Protein AF-A0A7J7JPU3-F1 (afdb_monomer)

Organism: Bugula neritina (NCBI:txid10212)

pLDDT: mean 90.86, std 11.75, range [41.78, 98.75]

Secondary structure (DSSP, 8-state):
--HHHHHHHHHHHHHHHHHHHHHHTT-BTTTBT--BSPPPPPGGGHHHHHHHHTHHHHHHTT-HHHHHHHSPPPP-TT---HHHHHHHHHHHHHHHHHHHHTT-GGG--SEE-HHHHHHHHHHHHHHT--SS--HIIIIIT-EEES-TTS---GGGEEESSPPSS-HHHHHHHHHHHHHHHHHHHHHHHHHHHHHHHHTT-HHHHHHHHHHHHHHHHHHHHHHHTHHHH--HHHIIIIIHHHH---TTT-EEETTTEEEEEP-----GGG-HHHHHHHHHH------S--GGGG-HHHHHHHHHHHHHHHHHHHHHHHHHIIIIIHHHHT----S--TTSSS-TTSS-HHHHHHHHHHHHHTT--

Nearest PDB structures (foldseek):
  5wmx-assembly2_B  TM=9.142E-01  e=4.986E-21  Homo sapiens
  6ubp-assembly2_B  TM=8.896E-01  e=5.713E-20  Homo sapiens
  7a62-assembly1_A  TM=8.895E-01  e=7.191E-20  Homo sapiens
  8abx-assembly1_A  TM=8.915E-01  e=1.724E-19  Homo sapiens
  6mq6-assembly2_B  TM=8.719E-01  e=1.039E-19  Homo sapiens

Structure (mmCIF, N/CA/C/O backbone):
data_AF-A0A7J7JPU3-F1
#
_entry.id   AF-A0A7J7JPU3-F1
#
loop_
_atom_site.group_PDB
_atom_site.id
_atom_site.type_symbol
_atom_site.label_atom_id
_atom_site.label_alt_id
_atom_site.label_comp_id
_atom_site.label_asym_id
_atom_site.label_entity_id
_atom_site.label_seq_id
_atom_site.pdbx_PDB_ins_code
_atom_site.Cartn_x
_atom_site.Cartn_y
_atom_site.Cartn_z
_atom_site.occupancy
_atom_site.B_iso_or_equiv
_atom_site.auth_seq_id
_atom_site.auth_comp_id
_atom_site.auth_asym_id
_atom_site.auth_atom_id
_atom_site.pdbx_PDB_model_num
ATOM 1 N N . MET A 1 1 ? 3.608 6.142 -47.528 1.00 56.88 1 MET A N 1
ATOM 2 C CA . MET A 1 1 ? 2.143 6.204 -47.326 1.00 56.88 1 MET A CA 1
ATOM 3 C C . MET A 1 1 ? 1.570 4.848 -46.919 1.00 56.88 1 MET A C 1
ATOM 5 O O . MET A 1 1 ? 0.691 4.821 -46.076 1.00 56.88 1 MET A O 1
ATOM 9 N N . GLU A 1 2 ? 2.067 3.732 -47.467 1.00 51.47 2 GLU A N 1
ATOM 10 C CA . GLU A 1 2 ? 1.688 2.373 -47.029 1.00 51.47 2 GLU A CA 1
ATOM 11 C C . GLU A 1 2 ? 2.399 1.949 -45.729 1.00 51.47 2 GLU A C 1
ATOM 13 O O . GLU A 1 2 ? 1.739 1.505 -44.799 1.00 51.47 2 GLU A O 1
ATOM 18 N N . VAL A 1 3 ? 3.707 2.222 -45.604 1.00 56.53 3 VAL A N 1
ATOM 19 C CA . VAL A 1 3 ? 4.494 1.987 -44.370 1.00 56.53 3 VAL A CA 1
ATOM 20 C C . VAL A 1 3 ? 3.895 2.721 -43.163 1.00 56.53 3 VAL A C 1
ATOM 22 O O . VAL A 1 3 ? 3.630 2.105 -42.140 1.00 56.53 3 VAL A O 1
ATOM 25 N N . SER A 1 4 ? 3.527 3.997 -43.327 1.00 64.38 4 SER A N 1
ATOM 26 C CA . SER A 1 4 ? 2.908 4.786 -42.250 1.00 64.38 4 SER A CA 1
ATOM 27 C C . SER A 1 4 ? 1.504 4.310 -41.855 1.00 64.38 4 SER A C 1
ATOM 29 O O . SER A 1 4 ? 1.015 4.676 -40.795 1.00 64.38 4 SER A O 1
ATOM 31 N N . ARG A 1 5 ? 0.815 3.537 -42.709 1.00 61.28 5 ARG A N 1
ATOM 32 C CA . ARG A 1 5 ? -0.486 2.930 -42.374 1.00 61.28 5 ARG A CA 1
ATOM 33 C C . ARG A 1 5 ? -0.316 1.631 -41.591 1.00 61.28 5 ARG A C 1
ATOM 35 O O . ARG A 1 5 ? -1.118 1.367 -40.704 1.00 61.28 5 ARG A O 1
ATOM 42 N N . VAL A 1 6 ? 0.716 0.846 -41.901 1.00 64.50 6 VAL A N 1
ATOM 43 C CA . VAL A 1 6 ? 1.056 -0.375 -41.154 1.00 64.50 6 VAL A CA 1
ATOM 44 C C . VAL A 1 6 ? 1.571 -0.022 -39.758 1.00 64.50 6 VAL A C 1
ATOM 46 O O . VAL A 1 6 ? 1.106 -0.603 -38.784 1.00 64.50 6 VAL A O 1
ATOM 49 N N . GLU A 1 7 ? 2.443 0.983 -39.644 1.00 64.75 7 GLU A N 1
ATOM 50 C CA . GLU A 1 7 ? 2.925 1.497 -38.352 1.00 64.75 7 GLU A CA 1
ATOM 51 C C . GLU A 1 7 ? 1.779 2.025 -37.478 1.00 64.75 7 GLU A C 1
ATOM 53 O O . GLU A 1 7 ? 1.715 1.706 -36.294 1.00 64.75 7 GLU A O 1
ATOM 58 N N . ALA A 1 8 ? 0.827 2.761 -38.065 1.00 61.88 8 ALA A N 1
ATOM 59 C CA . ALA A 1 8 ? -0.364 3.221 -37.350 1.00 61.88 8 ALA A CA 1
ATOM 60 C C . ALA A 1 8 ? -1.238 2.048 -36.866 1.00 61.88 8 ALA A C 1
ATOM 62 O O . ALA A 1 8 ? -1.628 2.012 -35.706 1.00 61.88 8 ALA A O 1
ATOM 63 N N . CYS A 1 9 ? -1.477 1.044 -37.715 1.00 66.19 9 CYS A N 1
ATOM 64 C CA . CYS A 1 9 ? -2.268 -0.134 -37.350 1.00 66.19 9 CYS A CA 1
ATOM 65 C C . CYS A 1 9 ? -1.616 -0.969 -36.229 1.00 66.19 9 CYS A C 1
ATOM 67 O O . CYS A 1 9 ? -2.315 -1.531 -35.383 1.00 66.19 9 CYS A O 1
ATOM 69 N N . LEU A 1 10 ? -0.282 -1.064 -36.214 1.00 70.69 10 LEU A N 1
ATOM 70 C CA . LEU A 1 10 ? 0.472 -1.748 -35.158 1.00 70.69 10 LEU A CA 1
ATOM 71 C C . LEU A 1 10 ? 0.448 -0.960 -33.844 1.00 70.69 10 LEU A C 1
ATOM 73 O O . LEU A 1 10 ? 0.293 -1.563 -32.783 1.00 70.69 10 LEU A O 1
ATOM 77 N N . ALA A 1 11 ? 0.549 0.370 -33.909 1.00 72.50 11 ALA A N 1
ATOM 78 C CA . ALA A 1 11 ? 0.413 1.238 -32.742 1.00 72.50 11 ALA A CA 1
ATOM 79 C C . ALA A 1 11 ? -0.988 1.130 -32.116 1.00 72.50 11 ALA A C 1
ATOM 81 O O . ALA A 1 11 ? -1.095 0.956 -30.902 1.00 72.50 11 ALA A O 1
ATOM 82 N N . ASP A 1 12 ? -2.037 1.131 -32.945 1.00 78.69 12 ASP A N 1
ATOM 83 C CA . ASP A 1 12 ? -3.421 0.932 -32.502 1.00 78.69 12 ASP A CA 1
ATOM 84 C C . ASP A 1 12 ? -3.603 -0.450 -31.847 1.00 78.69 12 ASP A C 1
ATOM 86 O O . ASP A 1 12 ? -4.221 -0.566 -30.790 1.00 78.69 12 ASP A O 1
ATOM 90 N N . SER A 1 13 ? -2.994 -1.497 -32.418 1.00 87.06 13 SER A N 1
ATOM 91 C CA . SER A 1 13 ? -3.049 -2.861 -31.865 1.00 87.06 13 SER A CA 1
ATOM 92 C C . SER A 1 13 ? -2.339 -2.972 -30.512 1.00 87.06 13 SER A C 1
ATOM 94 O O . SER A 1 13 ? -2.862 -3.595 -29.590 1.00 87.06 13 SER A O 1
ATOM 96 N N . ARG A 1 14 ? -1.172 -2.330 -30.363 1.00 90.06 14 ARG A N 1
ATOM 97 C CA . ARG A 1 14 ? -0.425 -2.294 -29.097 1.00 90.06 14 ARG A CA 1
ATOM 98 C C . ARG A 1 14 ? -1.197 -1.547 -28.014 1.00 90.06 14 ARG A C 1
ATOM 100 O O . ARG A 1 14 ? -1.241 -1.991 -26.870 1.00 90.06 14 ARG A O 1
ATOM 107 N N . GLN A 1 15 ? -1.808 -0.415 -28.360 1.00 90.50 15 GLN A N 1
ATOM 108 C CA . GLN A 1 15 ? -2.585 0.360 -27.399 1.00 90.50 15 GLN A CA 1
ATOM 109 C C . GLN A 1 15 ? -3.852 -0.381 -26.961 1.00 90.50 15 GLN A C 1
ATOM 111 O O . GLN A 1 15 ? -4.178 -0.354 -25.774 1.00 90.50 15 GLN A O 1
ATOM 116 N N . GLN A 1 16 ? -4.510 -1.092 -27.880 1.00 91.94 16 GLN A N 1
ATOM 117 C CA . GLN A 1 16 ? -5.632 -1.963 -27.539 1.00 91.94 16 GLN A CA 1
ATOM 118 C C . GLN A 1 16 ? -5.200 -3.091 -26.593 1.00 91.94 16 GLN A C 1
ATOM 120 O O . GLN A 1 16 ? -5.833 -3.273 -25.563 1.00 91.94 16 GLN A O 1
ATOM 125 N N . TYR A 1 17 ? -4.081 -3.769 -26.870 1.00 91.44 17 TYR A N 1
ATOM 126 C CA . TYR A 1 17 ? -3.537 -4.816 -25.994 1.00 91.44 17 TYR A CA 1
ATOM 127 C C . TYR A 1 17 ? -3.293 -4.335 -24.557 1.00 91.44 17 TYR A C 1
ATOM 129 O O . TYR A 1 17 ? -3.666 -5.006 -23.595 1.00 91.44 17 TYR A O 1
ATOM 137 N N . ILE A 1 18 ? -2.696 -3.151 -24.399 1.00 94.12 18 ILE A N 1
ATOM 138 C CA . ILE A 1 18 ? -2.466 -2.555 -23.076 1.00 94.12 18 ILE A CA 1
ATOM 139 C C . ILE A 1 18 ? -3.796 -2.250 -22.383 1.00 94.12 18 ILE A C 1
ATOM 141 O O . ILE A 1 18 ? -3.932 -2.509 -21.188 1.00 94.12 18 ILE A O 1
ATOM 145 N N . GLN A 1 19 ? -4.764 -1.700 -23.120 1.00 94.44 19 GLN A N 1
ATOM 146 C CA . GLN A 1 19 ? -6.070 -1.357 -22.568 1.00 94.44 19 GLN A CA 1
ATOM 147 C C . GLN A 1 19 ? -6.855 -2.604 -22.141 1.00 94.44 19 GLN A C 1
ATOM 149 O O . GLN A 1 19 ? -7.413 -2.597 -21.049 1.00 94.44 19 GLN A O 1
ATOM 154 N N . ASP A 1 20 ? -6.822 -3.680 -22.930 1.00 94.56 20 ASP A N 1
ATOM 155 C CA . ASP A 1 20 ? -7.478 -4.951 -22.605 1.00 94.56 20 ASP A CA 1
ATOM 156 C C . ASP A 1 20 ? -6.939 -5.525 -21.283 1.00 94.56 20 ASP A C 1
ATOM 158 O O . ASP A 1 20 ? -7.706 -5.875 -20.389 1.00 94.56 20 ASP A O 1
ATOM 162 N N . ILE A 1 21 ? -5.611 -5.532 -21.100 1.00 95.19 21 ILE A N 1
ATOM 163 C CA . ILE A 1 21 ? -4.985 -5.953 -19.836 1.00 95.19 21 ILE A CA 1
ATOM 164 C C . ILE A 1 21 ? -5.401 -5.032 -18.688 1.00 95.19 21 ILE A C 1
ATOM 166 O O . ILE A 1 21 ? -5.667 -5.487 -17.575 1.00 95.19 21 ILE A O 1
ATOM 170 N N . PHE A 1 22 ? -5.441 -3.723 -18.919 1.00 96.31 22 PHE A N 1
ATOM 171 C CA . PHE A 1 22 ? -5.837 -2.785 -17.876 1.00 96.31 22 PHE A CA 1
ATOM 172 C C . PHE A 1 22 ? -7.282 -3.027 -17.430 1.00 96.31 22 PHE A C 1
ATOM 174 O O . PHE A 1 22 ? -7.544 -3.048 -16.226 1.00 96.31 22 PHE A O 1
ATOM 181 N N . ASP A 1 23 ? -8.189 -3.298 -18.362 1.00 94.88 23 ASP A N 1
ATOM 182 C CA . ASP A 1 23 ? -9.588 -3.592 -18.063 1.00 94.88 23 ASP A CA 1
ATOM 183 C C . ASP A 1 23 ? -9.735 -4.935 -17.319 1.00 94.88 23 ASP A C 1
ATOM 185 O O . ASP A 1 23 ? -10.387 -4.989 -16.270 1.00 94.88 23 ASP A O 1
ATOM 189 N N . ASP A 1 24 ? -9.049 -5.988 -17.778 1.00 94.94 24 ASP A N 1
ATOM 190 C CA . ASP A 1 24 ? -9.083 -7.330 -17.174 1.00 94.94 24 ASP A CA 1
ATOM 191 C C . ASP A 1 24 ? -8.571 -7.344 -15.724 1.00 94.94 24 ASP A C 1
ATOM 193 O O . ASP A 1 24 ? -9.111 -8.043 -14.860 1.00 94.94 24 ASP A O 1
ATOM 197 N N . PHE A 1 25 ? -7.543 -6.542 -15.430 1.00 93.69 25 PHE A N 1
ATOM 198 C CA . PHE A 1 25 ? -6.908 -6.477 -14.110 1.00 93.69 25 PHE A CA 1
ATOM 199 C C . PHE A 1 25 ? -7.334 -5.261 -13.272 1.00 93.69 25 PHE A C 1
ATOM 201 O O . PHE A 1 25 ? -6.752 -5.021 -12.210 1.00 93.69 25 PHE A O 1
ATOM 208 N N . ARG A 1 26 ? -8.365 -4.515 -13.702 1.00 93.50 26 ARG A N 1
ATOM 209 C CA . ARG A 1 26 ? -8.896 -3.320 -13.010 1.00 93.50 26 ARG A CA 1
ATOM 210 C C . ARG A 1 26 ? -7.824 -2.259 -12.729 1.00 93.50 26 ARG A C 1
ATOM 212 O O . ARG A 1 26 ? -7.746 -1.698 -11.633 1.00 93.50 26 ARG A O 1
ATOM 219 N N . ILE A 1 27 ? -6.985 -1.995 -13.721 1.00 96.00 27 ILE A N 1
ATOM 220 C CA . ILE A 1 27 ? -5.927 -0.989 -13.693 1.00 96.00 27 ILE A CA 1
ATOM 221 C C . ILE A 1 27 ? -6.460 0.274 -14.360 1.00 96.00 27 ILE A C 1
ATOM 223 O O . ILE A 1 27 ? -6.779 0.293 -15.544 1.00 96.00 27 ILE A O 1
ATOM 227 N N . SER A 1 28 ? -6.520 1.369 -13.614 1.00 95.81 28 SER A N 1
ATOM 228 C CA . SER A 1 28 ? -6.864 2.663 -14.186 1.00 95.81 28 SER A CA 1
ATOM 229 C C . SER A 1 28 ? -5.761 3.170 -15.109 1.00 95.81 28 SER A C 1
ATOM 231 O O . SER A 1 28 ? -4.582 3.220 -14.747 1.00 95.81 28 SER A O 1
ATOM 233 N N . SER A 1 29 ? -6.166 3.658 -16.279 1.00 94.62 29 SER A N 1
ATOM 234 C CA . SER A 1 29 ? -5.279 4.280 -17.262 1.00 94.62 29 SER A CA 1
ATOM 235 C C . SER A 1 29 ? -4.701 5.631 -16.816 1.00 94.62 29 SER A C 1
ATOM 237 O O . SER A 1 29 ? -3.798 6.143 -17.488 1.00 94.62 29 SER A O 1
ATOM 239 N N . THR A 1 30 ? -5.178 6.185 -15.691 1.00 94.19 30 THR A N 1
ATOM 240 C CA . THR A 1 30 ? -4.752 7.478 -15.126 1.00 94.19 30 THR A CA 1
ATOM 241 C C . THR A 1 30 ? -4.119 7.371 -13.738 1.00 94.19 30 THR A C 1
ATOM 243 O O . THR A 1 30 ? -3.270 8.196 -13.406 1.00 94.19 30 THR A O 1
ATOM 246 N N . HIS A 1 31 ? -4.469 6.357 -12.940 1.00 95.50 31 HIS A N 1
ATOM 247 C CA . HIS A 1 31 ? -3.990 6.221 -11.555 1.00 95.50 31 HIS A CA 1
ATOM 248 C C . HIS A 1 31 ? -3.659 4.777 -11.133 1.00 95.50 31 HIS A C 1
ATOM 250 O O . HIS A 1 31 ? -3.616 4.473 -9.939 1.00 95.50 31 HIS A O 1
ATOM 256 N N . ALA A 1 32 ? -3.390 3.891 -12.100 1.00 95.81 32 ALA A N 1
ATOM 257 C CA . ALA A 1 32 ? -3.012 2.494 -11.873 1.00 95.81 32 ALA A CA 1
ATOM 258 C C . ALA A 1 32 ? -3.989 1.775 -10.921 1.00 95.81 32 ALA A C 1
ATOM 260 O O . ALA A 1 32 ? -5.190 1.750 -11.174 1.00 95.81 32 ALA A O 1
ATOM 261 N N . PHE A 1 33 ? -3.500 1.193 -9.827 1.00 96.00 33 PHE A N 1
ATOM 262 C CA . PHE A 1 33 ? -4.309 0.392 -8.903 1.00 96.00 33 PHE A CA 1
ATOM 263 C C . PHE A 1 33 ? -5.087 1.210 -7.858 1.00 96.00 33 PHE A C 1
ATOM 265 O O . PHE A 1 33 ? -5.796 0.624 -7.034 1.00 96.00 33 PHE A O 1
ATOM 272 N N . LEU A 1 34 ? -4.944 2.542 -7.834 1.00 97.00 34 LEU A N 1
ATOM 273 C CA . LEU A 1 34 ? -5.712 3.382 -6.914 1.00 97.00 34 LEU A CA 1
ATOM 274 C C . LEU A 1 34 ? -7.202 3.349 -7.284 1.00 97.00 34 LEU A C 1
ATOM 276 O O . LEU A 1 34 ? -7.564 3.454 -8.450 1.00 97.00 34 LEU A O 1
ATOM 280 N N . LEU A 1 35 ? -8.060 3.258 -6.277 1.00 96.94 35 LEU A N 1
ATOM 281 C CA . LEU A 1 35 ? -9.475 3.593 -6.327 1.00 96.94 35 LEU A CA 1
ATOM 282 C C . LEU A 1 35 ? -9.628 4.969 -5.681 1.00 96.94 35 LEU A C 1
ATOM 284 O O . LEU A 1 35 ? -9.494 5.124 -4.464 1.00 96.94 35 LEU A O 1
ATOM 288 N N . VAL A 1 36 ? -9.845 5.967 -6.526 1.00 96.88 36 VAL A N 1
ATOM 289 C CA . VAL A 1 36 ? -9.937 7.376 -6.143 1.00 96.88 36 VAL A CA 1
ATOM 290 C C . VAL A 1 36 ? -11.409 7.744 -6.010 1.00 96.88 36 VAL A C 1
ATOM 292 O O . VAL A 1 36 ? -12.221 7.294 -6.814 1.00 96.88 36 VAL A O 1
ATOM 295 N N . ASP A 1 37 ? -11.748 8.533 -4.991 1.00 96.50 37 ASP A N 1
ATOM 296 C CA . ASP A 1 37 ? -13.112 9.016 -4.744 1.00 96.50 37 ASP A CA 1
ATOM 297 C C . ASP A 1 37 ? -14.148 7.882 -4.633 1.00 96.50 37 ASP A C 1
ATOM 299 O O . ASP A 1 37 ? -15.225 7.928 -5.228 1.00 96.50 37 ASP A O 1
ATOM 303 N N . VAL A 1 38 ? -13.821 6.845 -3.848 1.00 96.75 38 VAL A N 1
ATOM 304 C CA . VAL A 1 38 ? -14.732 5.710 -3.622 1.00 96.75 38 VAL A CA 1
ATOM 305 C C . VAL A 1 38 ? -16.124 6.186 -3.150 1.00 96.75 38 VAL A C 1
ATOM 307 O O . VAL A 1 38 ? -16.194 7.058 -2.269 1.00 96.75 38 VAL A O 1
ATOM 310 N N . PRO A 1 39 ? -17.231 5.622 -3.685 1.00 97.19 39 PRO A N 1
ATOM 311 C CA . PRO A 1 39 ? -18.590 6.082 -3.388 1.00 97.19 39 PRO A CA 1
ATOM 312 C C . PRO A 1 39 ? -18.936 5.995 -1.903 1.00 97.19 39 PRO A C 1
ATOM 314 O O . PRO A 1 39 ? -18.423 5.130 -1.195 1.00 97.19 39 PRO A O 1
ATOM 317 N N . GLU A 1 40 ? -19.837 6.851 -1.418 1.00 96.94 40 GLU A N 1
AT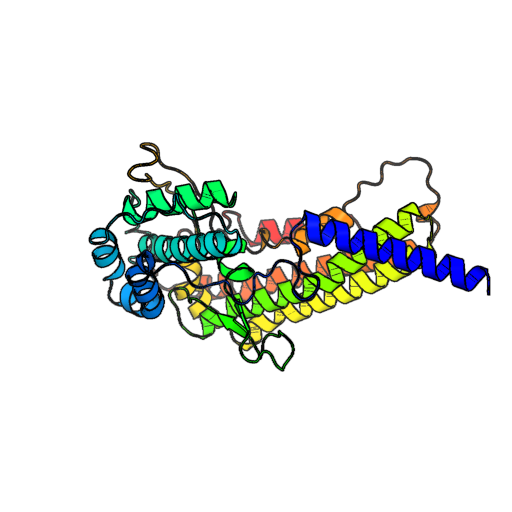OM 318 C CA . GLU A 1 40 ? -20.280 6.792 -0.021 1.00 96.94 40 GLU A CA 1
ATOM 319 C C . GLU A 1 40 ? -21.019 5.488 0.307 1.00 96.94 40 GLU A C 1
ATOM 321 O O . GLU A 1 40 ? -21.720 4.911 -0.526 1.00 96.94 40 GLU A O 1
ATOM 326 N N . LEU A 1 41 ? -20.861 5.024 1.549 1.00 98.00 41 LEU A N 1
ATOM 327 C CA . LEU A 1 41 ? -21.559 3.835 2.034 1.00 98.00 41 LEU A CA 1
ATOM 328 C C . LEU A 1 41 ? -23.036 4.143 2.327 1.00 98.00 41 LEU A C 1
ATOM 330 O O . LEU A 1 41 ? -23.383 5.290 2.614 1.00 98.00 41 LEU A O 1
ATOM 334 N N . PRO A 1 42 ? -23.918 3.126 2.313 1.00 98.00 42 PRO A N 1
ATOM 335 C CA . PRO A 1 42 ? -25.299 3.287 2.758 1.00 98.00 42 PRO A CA 1
ATOM 336 C C . PRO A 1 42 ? -25.390 3.791 4.207 1.00 98.00 42 PRO A C 1
ATOM 338 O O . PRO A 1 42 ? -24.542 3.463 5.035 1.00 98.00 42 PRO A O 1
ATOM 341 N N . SER A 1 43 ? -26.478 4.481 4.556 1.00 97.62 43 SER A N 1
ATOM 342 C CA . SER A 1 43 ? -26.645 5.135 5.870 1.00 97.62 43 SER A CA 1
ATOM 343 C C . SER A 1 43 ? -26.542 4.203 7.085 1.00 97.62 43 SER A C 1
ATOM 345 O O . SER A 1 43 ? -26.253 4.629 8.197 1.00 97.62 43 SER A O 1
ATOM 347 N N . ARG A 1 44 ? -26.723 2.889 6.904 1.00 97.69 44 ARG A N 1
ATOM 348 C CA . ARG A 1 44 ? -26.504 1.903 7.978 1.00 97.69 44 ARG A CA 1
ATOM 349 C C . ARG A 1 44 ? -25.052 1.840 8.478 1.00 97.69 44 ARG A C 1
ATOM 351 O O . ARG A 1 44 ? -24.804 1.203 9.494 1.00 97.69 44 ARG A O 1
ATOM 358 N N . PHE A 1 45 ? -24.108 2.457 7.765 1.00 98.44 45 PHE A N 1
ATOM 359 C CA . PHE A 1 45 ? -22.707 2.583 8.165 1.00 98.44 45 PHE A CA 1
ATOM 360 C C . PHE A 1 45 ? -22.396 3.912 8.872 1.00 98.44 45 PHE A C 1
ATOM 362 O O . PHE A 1 45 ? -21.268 4.067 9.339 1.00 98.44 45 PHE A O 1
ATOM 369 N N . ASP A 1 46 ? -23.351 4.846 8.977 1.00 97.94 46 ASP A N 1
ATOM 370 C CA . ASP A 1 46 ? -23.111 6.218 9.454 1.00 97.94 46 ASP A CA 1
ATOM 371 C C . ASP A 1 46 ? -22.447 6.253 10.840 1.00 97.94 46 ASP A C 1
ATOM 373 O O . ASP A 1 46 ? -21.439 6.937 11.018 1.00 97.94 46 ASP A O 1
ATOM 377 N N . ASP A 1 47 ? -22.910 5.427 11.785 1.00 97.62 47 ASP A N 1
ATOM 378 C CA . ASP A 1 47 ? -22.318 5.342 13.129 1.00 97.62 47 ASP A CA 1
ATOM 379 C C . ASP A 1 47 ? -20.837 4.922 13.091 1.00 97.62 47 ASP A C 1
ATOM 381 O O . ASP A 1 47 ? -19.999 5.462 13.820 1.00 97.62 47 ASP A O 1
ATOM 385 N N . LEU A 1 48 ? -20.477 3.972 12.217 1.00 97.88 48 LEU A N 1
ATOM 386 C CA . LEU A 1 48 ? -19.079 3.578 12.036 1.00 97.88 48 LEU A CA 1
ATOM 387 C C . LEU A 1 48 ? -18.277 4.672 11.331 1.00 97.88 48 LEU A C 1
ATOM 389 O O . LEU A 1 48 ? -17.140 4.926 11.724 1.00 97.88 48 LEU A O 1
ATOM 393 N N . VAL A 1 49 ? -18.845 5.332 10.321 1.00 98.12 49 VAL A N 1
ATOM 394 C CA . VAL A 1 49 ? -18.197 6.460 9.636 1.00 98.12 49 VAL A CA 1
ATOM 395 C C . VAL A 1 49 ? -17.872 7.574 10.636 1.00 98.12 49 VAL A C 1
ATOM 397 O O . VAL A 1 49 ? -16.755 8.098 10.629 1.00 98.12 49 VAL A O 1
ATOM 400 N N . ASP A 1 50 ? -18.788 7.888 11.549 1.00 97.38 50 ASP A N 1
ATOM 401 C CA . ASP A 1 50 ? -18.575 8.888 12.596 1.00 97.38 50 ASP A CA 1
ATOM 402 C C . ASP A 1 50 ? -17.536 8.447 13.636 1.00 97.38 50 ASP A C 1
ATOM 404 O O . ASP A 1 50 ? -16.721 9.265 14.084 1.00 97.38 50 ASP A O 1
ATOM 408 N N . ILE A 1 51 ? -17.475 7.152 13.964 1.00 97.62 51 ILE A N 1
ATOM 409 C CA . ILE A 1 51 ? -16.376 6.582 14.755 1.00 97.62 51 ILE A CA 1
ATOM 410 C C . ILE A 1 51 ? -15.034 6.778 14.040 1.00 97.62 51 ILE A C 1
ATOM 412 O O . ILE A 1 51 ? -14.078 7.234 14.673 1.00 97.62 51 ILE A O 1
ATOM 416 N N . LEU A 1 52 ? -14.939 6.481 12.738 1.00 95.81 52 LEU A N 1
ATOM 417 C CA . LEU A 1 52 ? -13.694 6.637 11.977 1.00 95.81 52 LEU A CA 1
ATOM 418 C C . LEU A 1 52 ? -13.245 8.100 11.899 1.00 95.81 52 LEU A C 1
ATOM 420 O O . LEU A 1 52 ? -12.066 8.388 12.111 1.00 95.81 52 LEU A O 1
ATOM 424 N N . ARG A 1 53 ? -14.173 9.039 11.676 1.00 95.25 53 ARG A N 1
ATOM 425 C CA . ARG A 1 53 ? -13.878 10.486 11.680 1.00 95.25 53 ARG A CA 1
ATOM 426 C C . ARG A 1 53 ? -13.249 10.957 12.995 1.00 95.25 53 ARG A C 1
ATOM 428 O O . ARG A 1 53 ? -12.481 11.914 12.999 1.00 95.25 53 ARG A O 1
ATOM 435 N N . ASN A 1 54 ? -13.537 10.267 14.100 1.00 95.75 54 ASN A N 1
ATOM 436 C CA . ASN A 1 54 ? -13.040 10.583 15.438 1.00 95.75 54 ASN A CA 1
ATOM 437 C C . ASN A 1 54 ? -12.038 9.544 15.979 1.00 95.75 54 ASN A C 1
ATOM 439 O O . ASN A 1 54 ? -11.726 9.558 17.176 1.00 95.75 54 ASN A O 1
ATOM 443 N N . ILE A 1 55 ? -11.506 8.653 15.131 1.00 95.75 55 ILE A N 1
ATOM 444 C CA . ILE A 1 55 ? -10.798 7.440 15.573 1.00 95.75 55 ILE A CA 1
ATOM 445 C C . ILE A 1 55 ? -9.599 7.743 16.474 1.00 95.75 55 ILE A C 1
ATOM 447 O O . ILE A 1 55 ? -9.451 7.133 17.533 1.00 95.75 55 ILE A O 1
ATOM 451 N N . ALA A 1 56 ? -8.786 8.743 16.121 1.00 93.88 56 ALA A N 1
ATOM 452 C CA . ALA A 1 56 ? -7.608 9.127 16.894 1.00 93.88 56 ALA A CA 1
ATOM 453 C C . ALA A 1 56 ? -7.983 9.625 18.302 1.00 93.88 56 ALA A C 1
ATOM 455 O O . ALA A 1 56 ? -7.323 9.285 19.287 1.00 93.88 56 ALA A O 1
ATOM 456 N N . GLN A 1 57 ? -9.070 10.396 18.419 1.00 95.56 57 GLN A N 1
ATOM 457 C CA . GLN A 1 57 ? -9.573 10.872 19.706 1.00 95.56 57 GLN A CA 1
ATOM 458 C C . GLN A 1 57 ? -10.173 9.727 20.529 1.00 95.56 57 GLN A C 1
ATOM 460 O O . GLN A 1 57 ? -9.885 9.623 21.721 1.00 95.56 57 GLN A O 1
ATOM 465 N N . LEU A 1 58 ? -10.984 8.865 19.911 1.00 97.12 58 LEU A N 1
ATOM 466 C CA . LEU A 1 58 ? -11.634 7.739 20.586 1.00 97.12 58 LEU A CA 1
ATOM 467 C C . LEU A 1 58 ? -10.620 6.734 21.128 1.00 97.12 58 LEU A C 1
ATOM 469 O O . LEU A 1 58 ? -10.760 6.279 22.265 1.00 97.12 58 LEU A O 1
ATOM 473 N N . VAL A 1 59 ? -9.578 6.442 20.350 1.00 95.88 59 VAL A N 1
ATOM 474 C CA . VAL A 1 59 ? -8.474 5.575 20.765 1.00 95.88 59 VAL A CA 1
ATOM 475 C C . VAL A 1 59 ? -7.698 6.197 21.924 1.00 95.88 59 VAL A C 1
ATOM 477 O O . VAL A 1 59 ? -7.524 5.550 22.955 1.00 95.88 59 VAL A O 1
ATOM 480 N N . ARG A 1 60 ? -7.322 7.481 21.825 1.00 93.19 60 ARG A N 1
ATOM 481 C CA . ARG A 1 60 ? -6.626 8.202 22.908 1.00 93.19 60 ARG A CA 1
ATOM 482 C C . ARG A 1 60 ? -7.435 8.233 24.208 1.00 93.19 60 ARG A C 1
ATOM 484 O O . ARG A 1 60 ? -6.866 8.154 25.292 1.00 93.19 60 ARG A O 1
ATOM 491 N N . GLN A 1 61 ? -8.758 8.348 24.104 1.00 96.06 61 GLN A N 1
ATOM 492 C CA . GLN A 1 61 ? -9.678 8.343 25.246 1.00 96.06 61 GLN A CA 1
ATOM 493 C C . GLN A 1 61 ? -10.049 6.933 25.730 1.00 96.06 61 GLN A C 1
ATOM 495 O O . GLN A 1 61 ? -10.804 6.818 26.693 1.00 96.06 61 GLN A O 1
ATOM 500 N N . LYS A 1 62 ? -9.547 5.874 25.079 1.00 95.94 62 LYS A N 1
ATOM 501 C CA . LYS A 1 62 ? -9.876 4.465 25.350 1.00 95.94 62 LYS A CA 1
ATOM 502 C C . LYS A 1 62 ? -11.372 4.136 25.260 1.00 95.94 62 LYS A C 1
ATOM 504 O O . LYS A 1 62 ? -11.869 3.258 25.962 1.00 95.94 62 LYS A O 1
ATOM 509 N N . LYS A 1 63 ? -12.102 4.846 24.396 1.00 97.62 63 LYS A N 1
ATOM 510 C CA . LYS A 1 63 ? -13.560 4.712 24.228 1.00 97.62 63 LYS A CA 1
ATOM 511 C C . LYS A 1 63 ? -13.971 3.861 23.033 1.00 97.62 63 LYS A C 1
ATOM 513 O O . LYS A 1 63 ? -15.107 3.397 23.010 1.00 97.62 63 LYS A O 1
ATOM 518 N N . LEU A 1 64 ? -13.078 3.641 22.063 1.00 98.12 64 LEU A N 1
ATOM 519 C CA . LEU A 1 64 ? -13.412 2.933 20.824 1.00 98.12 64 LEU A CA 1
ATOM 520 C C . LEU A 1 64 ? -13.976 1.539 21.114 1.00 98.12 64 LEU A C 1
ATOM 522 O O . LEU A 1 64 ? -15.020 1.183 20.579 1.00 98.12 64 LEU A O 1
ATOM 526 N N . ARG A 1 65 ? -13.332 0.769 21.999 1.00 97.69 65 ARG A N 1
ATOM 527 C CA . ARG A 1 65 ? -13.795 -0.592 22.314 1.00 97.69 65 ARG A CA 1
ATOM 528 C C . ARG A 1 65 ? -15.220 -0.632 22.877 1.00 97.69 65 ARG A C 1
ATOM 530 O O . ARG A 1 65 ? -15.993 -1.499 22.488 1.00 97.69 65 ARG A O 1
ATOM 537 N N . CYS A 1 66 ? -15.565 0.306 23.761 1.00 97.12 66 CYS A N 1
ATOM 538 C CA . CYS A 1 66 ? -16.903 0.400 24.354 1.00 97.12 66 CYS A CA 1
ATOM 539 C C . CYS A 1 66 ? -17.958 0.665 23.276 1.00 97.12 66 CYS A C 1
ATOM 541 O O . CYS A 1 66 ? -18.911 -0.095 23.164 1.00 97.12 66 CYS A O 1
ATOM 543 N N . LEU A 1 67 ? -17.718 1.672 22.429 1.00 97.81 67 LEU A N 1
ATOM 544 C CA . LEU A 1 67 ? -18.637 2.050 21.354 1.00 97.81 67 LEU A CA 1
ATOM 545 C C . LEU A 1 67 ? -18.873 0.899 20.374 1.00 97.81 67 LEU A C 1
ATOM 547 O O . LEU A 1 67 ? -20.014 0.588 20.061 1.00 97.81 67 LEU A O 1
ATOM 551 N N . ILE A 1 68 ? -17.811 0.216 19.936 1.00 98.38 68 ILE A N 1
ATOM 552 C CA . ILE A 1 68 ? -17.936 -0.912 19.001 1.00 98.38 68 ILE A CA 1
ATOM 553 C C . ILE A 1 68 ? -18.780 -2.051 19.577 1.00 98.38 68 ILE A C 1
ATOM 555 O O . ILE A 1 68 ? -19.560 -2.657 18.848 1.00 98.38 68 ILE A O 1
ATOM 559 N N . ASN A 1 69 ? -18.652 -2.342 20.872 1.00 97.31 69 ASN A N 1
ATOM 560 C CA . ASN A 1 69 ? -19.407 -3.425 21.503 1.00 97.31 69 ASN A CA 1
ATOM 561 C C . ASN A 1 69 ? -20.906 -3.108 21.652 1.00 97.31 69 ASN A C 1
ATOM 563 O O . ASN A 1 69 ? -21.705 -4.035 21.782 1.00 97.31 69 ASN A O 1
ATOM 567 N N . GLU A 1 70 ? -21.283 -1.828 21.620 1.00 97.19 70 GLU A N 1
ATOM 568 C CA . GLU A 1 70 ? -22.676 -1.367 21.670 1.00 97.19 70 GLU A CA 1
ATOM 569 C C . GLU A 1 70 ? -23.348 -1.346 20.289 1.00 97.19 70 GLU A C 1
ATOM 571 O O . GLU A 1 70 ? -24.578 -1.347 20.209 1.00 97.19 70 GLU A O 1
ATOM 576 N N . LEU A 1 71 ? -22.571 -1.370 19.200 1.00 96.94 71 LEU A N 1
ATOM 577 C CA . LEU A 1 71 ? -23.122 -1.359 17.848 1.00 96.94 71 LEU A CA 1
ATOM 578 C C . LEU A 1 71 ? -23.855 -2.668 17.505 1.00 96.94 71 LEU A C 1
ATOM 580 O O . LEU A 1 71 ? -23.473 -3.757 17.963 1.00 96.94 71 LEU A O 1
ATOM 584 N N . PRO A 1 72 ? -24.884 -2.601 16.641 1.00 97.69 72 PRO A N 1
ATOM 585 C CA . PRO A 1 72 ? -25.424 -3.788 15.999 1.00 97.69 72 PRO A CA 1
ATOM 586 C C . PRO A 1 72 ? -24.419 -4.368 14.990 1.00 97.69 72 PRO A C 1
ATOM 588 O O . PRO A 1 72 ? -23.543 -3.676 14.472 1.00 97.69 72 PRO A O 1
ATOM 591 N N . VAL A 1 73 ? -24.565 -5.655 14.669 1.00 98.50 73 VAL A N 1
ATOM 592 C CA . VAL A 1 73 ? -23.866 -6.242 13.515 1.00 98.50 73 VAL A CA 1
ATOM 593 C C . VAL A 1 73 ? -24.518 -5.690 12.247 1.00 98.50 73 VAL A C 1
ATOM 595 O O . VAL A 1 73 ? -25.717 -5.880 12.049 1.00 98.50 73 VAL A O 1
ATOM 598 N N . ILE A 1 74 ? -23.744 -5.007 11.404 1.00 98.38 74 ILE A N 1
ATOM 599 C CA . ILE A 1 74 ? -24.231 -4.467 10.130 1.00 98.38 74 ILE A CA 1
ATOM 600 C C . ILE A 1 74 ? -24.251 -5.583 9.087 1.00 98.38 74 ILE A C 1
ATOM 602 O O . ILE A 1 74 ? -23.248 -6.268 8.876 1.00 98.38 74 ILE A O 1
ATOM 606 N N . ASP A 1 75 ? -25.389 -5.741 8.413 1.00 97.38 75 ASP A N 1
ATOM 607 C CA . ASP A 1 75 ? -25.493 -6.635 7.266 1.00 97.38 75 ASP A CA 1
ATOM 608 C C . ASP A 1 75 ? -24.785 -6.032 6.040 1.00 97.38 75 ASP A C 1
ATOM 610 O O . ASP A 1 75 ? -24.938 -4.852 5.697 1.00 97.38 75 ASP A O 1
ATOM 614 N N . THR A 1 76 ? -23.979 -6.865 5.391 1.00 97.94 76 THR A N 1
ATOM 615 C CA . THR A 1 76 ? -23.209 -6.527 4.187 1.00 97.94 76 THR A CA 1
ATOM 616 C C . THR A 1 76 ? -23.648 -7.359 2.983 1.00 97.94 76 THR A C 1
ATOM 618 O O . THR A 1 76 ? -23.082 -7.200 1.902 1.00 97.94 76 THR A O 1
ATOM 621 N N . GLY A 1 77 ? -24.649 -8.236 3.146 1.00 96.62 77 GLY A N 1
ATOM 622 C CA . GLY A 1 77 ? -25.111 -9.208 2.155 1.00 96.62 77 GLY A CA 1
ATOM 623 C C . GLY A 1 77 ? -25.517 -8.606 0.810 1.00 96.62 77 GLY A C 1
ATOM 624 O O . GLY A 1 77 ? -25.191 -9.181 -0.224 1.00 96.62 77 GLY A O 1
ATOM 625 N N . ASP A 1 78 ? -26.154 -7.438 0.831 1.00 96.69 78 ASP A N 1
ATOM 626 C CA . ASP A 1 78 ? -26.640 -6.683 -0.332 1.00 96.69 78 ASP A CA 1
ATOM 627 C C . ASP A 1 78 ? -25.555 -5.864 -1.055 1.00 96.69 78 ASP A C 1
ATOM 629 O O . ASP A 1 78 ? -25.796 -5.382 -2.161 1.00 96.69 78 ASP A O 1
ATOM 633 N N . LEU A 1 79 ? -24.365 -5.695 -0.465 1.00 97.81 79 LEU A N 1
ATOM 634 C CA . LEU A 1 79 ? -23.267 -4.986 -1.121 1.00 97.81 79 LEU A CA 1
ATOM 635 C C . LEU A 1 79 ? -22.666 -5.848 -2.235 1.00 97.81 79 LEU A C 1
ATOM 637 O O . LEU A 1 79 ? -22.168 -6.947 -1.975 1.00 97.81 79 LEU A O 1
ATOM 641 N N . VAL A 1 80 ? -22.688 -5.324 -3.463 1.00 96.06 80 VAL A N 1
ATOM 642 C CA . VAL A 1 80 ? -22.209 -6.026 -4.669 1.00 96.06 80 VAL A CA 1
ATOM 643 C C . VAL A 1 80 ? -21.260 -5.196 -5.533 1.00 96.06 80 VAL A C 1
ATOM 645 O O . VAL A 1 80 ? -20.416 -5.764 -6.219 1.00 96.06 80 VAL A O 1
ATOM 648 N N . GLU A 1 81 ? -21.370 -3.867 -5.503 1.00 97.12 81 GLU A N 1
ATOM 649 C CA . GLU A 1 81 ? -20.499 -2.979 -6.275 1.00 97.12 81 GLU A CA 1
ATOM 650 C C . GLU A 1 81 ? -19.081 -2.987 -5.696 1.00 97.12 81 GLU A C 1
ATOM 652 O O . GLU A 1 81 ? -18.895 -2.867 -4.481 1.00 97.12 81 GLU A O 1
ATOM 657 N N . TYR A 1 82 ? -18.077 -3.156 -6.559 1.00 96.44 82 TYR A N 1
ATOM 658 C CA . TYR A 1 82 ? -16.698 -3.410 -6.140 1.00 96.44 82 TYR A CA 1
ATOM 659 C C . TYR A 1 82 ? -16.122 -2.248 -5.326 1.00 96.44 82 TYR A C 1
ATOM 661 O O . TYR A 1 82 ? -15.501 -2.462 -4.288 1.00 96.44 82 TYR A O 1
ATOM 669 N N . GLU A 1 83 ? -16.379 -1.017 -5.748 1.00 97.00 83 GLU A N 1
ATOM 670 C CA . GLU A 1 83 ? -15.896 0.210 -5.126 1.00 97.00 83 GLU A CA 1
ATOM 671 C C . GLU A 1 83 ? -16.533 0.408 -3.742 1.00 97.00 83 GLU A C 1
ATOM 673 O O . GLU A 1 83 ? -15.835 0.728 -2.776 1.00 97.00 83 GLU A O 1
ATOM 678 N N . ILE A 1 84 ? -17.831 0.110 -3.608 1.00 98.19 84 ILE A N 1
ATOM 679 C CA . ILE A 1 84 ? -18.551 0.123 -2.325 1.00 98.19 84 ILE A CA 1
ATOM 680 C C . ILE A 1 84 ? -18.028 -0.985 -1.400 1.00 98.19 84 ILE A C 1
ATOM 682 O O . ILE A 1 84 ? -17.794 -0.747 -0.213 1.00 98.19 84 ILE A O 1
ATOM 686 N N . LEU A 1 85 ? -17.784 -2.189 -1.925 1.00 98.50 85 LEU A N 1
ATOM 687 C CA . LEU A 1 85 ? -17.198 -3.297 -1.167 1.00 98.50 85 LEU A CA 1
ATOM 688 C C . LEU A 1 85 ? -15.783 -2.969 -0.676 1.00 98.50 85 LEU A C 1
ATOM 690 O O . LEU A 1 85 ? -15.448 -3.246 0.478 1.00 98.50 85 LEU A O 1
ATOM 694 N N . ARG A 1 86 ? -14.957 -2.346 -1.523 1.00 98.38 86 ARG A N 1
ATOM 695 C CA . ARG A 1 86 ? -13.601 -1.896 -1.182 1.00 98.38 86 ARG A CA 1
ATOM 696 C C . ARG A 1 86 ? -13.623 -0.786 -0.137 1.00 98.38 86 ARG A C 1
ATOM 698 O O . ARG A 1 86 ? -12.823 -0.837 0.797 1.00 98.38 86 ARG A O 1
ATOM 705 N N . HIS A 1 87 ? -14.562 0.153 -0.231 1.00 98.50 87 HIS A N 1
ATOM 706 C CA . HIS A 1 87 ? -14.771 1.175 0.791 1.00 98.50 87 HIS A CA 1
ATOM 707 C C . HIS A 1 87 ? -15.206 0.550 2.129 1.00 98.50 87 HIS A C 1
ATOM 709 O O . HIS A 1 87 ? -14.593 0.823 3.163 1.00 98.50 87 HIS A O 1
ATOM 715 N N . ALA A 1 88 ? -16.188 -0.355 2.131 1.00 98.56 88 ALA A N 1
ATOM 716 C CA . ALA A 1 88 ? -16.632 -1.035 3.346 1.00 98.56 88 ALA A CA 1
ATOM 717 C C . ALA A 1 88 ? -15.504 -1.870 3.980 1.00 98.56 88 ALA A C 1
ATOM 719 O O . ALA A 1 88 ? -15.308 -1.827 5.196 1.00 98.56 88 ALA A O 1
ATOM 720 N N . HIS A 1 89 ? -14.721 -2.595 3.168 1.00 98.75 89 HIS A N 1
ATOM 721 C CA . HIS A 1 89 ? -13.555 -3.356 3.633 1.00 98.75 89 HIS A CA 1
ATOM 722 C C . HIS A 1 89 ? -12.485 -2.443 4.235 1.00 98.75 89 HIS A C 1
ATOM 724 O O . HIS A 1 89 ? -11.964 -2.746 5.311 1.00 98.75 89 HIS A O 1
ATOM 730 N N . MET A 1 90 ? -12.194 -1.304 3.599 1.00 98.44 90 MET A N 1
ATOM 731 C CA . MET A 1 90 ? -11.295 -0.286 4.142 1.00 98.44 90 MET A CA 1
ATOM 732 C C . MET A 1 90 ? -11.771 0.211 5.507 1.00 98.44 90 MET A C 1
ATOM 734 O O . MET A 1 90 ? -11.000 0.180 6.470 1.00 98.44 90 MET A O 1
ATOM 738 N N . LEU A 1 91 ? -13.038 0.621 5.602 1.00 98.31 91 LEU A N 1
ATOM 739 C CA . LEU A 1 91 ? -13.639 1.119 6.835 1.00 98.31 91 LEU A CA 1
ATOM 740 C C . LEU A 1 91 ? -13.516 0.083 7.962 1.00 98.31 91 LEU A C 1
ATOM 742 O O . LEU A 1 91 ? -12.999 0.396 9.040 1.00 98.31 91 LEU A O 1
ATOM 746 N N . TYR A 1 92 ? -13.907 -1.168 7.696 1.00 98.69 92 TYR A N 1
ATOM 747 C CA . TYR A 1 92 ? -13.828 -2.252 8.676 1.00 98.69 92 TYR A CA 1
ATOM 748 C C . TYR A 1 92 ? -12.393 -2.624 9.051 1.00 98.69 92 TYR A C 1
ATOM 750 O O . TYR A 1 92 ? -12.127 -2.932 10.214 1.00 98.69 92 TYR A O 1
ATOM 758 N N . SER A 1 93 ? -11.455 -2.565 8.108 1.00 98.25 93 SER A N 1
ATOM 759 C CA . SER A 1 93 ? -10.041 -2.840 8.369 1.00 98.25 93 SER A CA 1
ATOM 760 C C . SER A 1 93 ? -9.441 -1.799 9.317 1.00 98.25 93 SER A C 1
ATOM 762 O O . SER A 1 93 ? -8.814 -2.161 10.315 1.00 98.25 93 SER A O 1
ATOM 764 N N . ILE A 1 94 ? -9.686 -0.508 9.058 1.00 98.25 94 ILE A N 1
ATOM 765 C CA . ILE A 1 94 ? -9.182 0.602 9.883 1.00 98.25 94 ILE A CA 1
ATOM 766 C C . ILE A 1 94 ? -9.730 0.511 11.309 1.00 98.25 94 ILE A C 1
ATOM 768 O O . ILE A 1 94 ? -8.956 0.546 12.274 1.00 98.25 94 ILE A O 1
ATOM 772 N N . VAL A 1 95 ? -11.050 0.363 11.466 1.00 98.38 95 VAL A N 1
ATOM 773 C CA . VAL A 1 95 ? -11.667 0.314 12.800 1.00 98.38 95 VAL A CA 1
ATOM 774 C C . VAL A 1 95 ? -11.276 -0.949 13.562 1.00 98.38 95 VAL A C 1
ATOM 776 O O . VAL A 1 95 ? -11.017 -0.873 14.761 1.00 98.38 95 VAL A O 1
ATOM 779 N N . THR A 1 96 ? -11.135 -2.087 12.876 1.00 98.38 96 THR A N 1
ATOM 780 C CA . THR A 1 96 ? -10.723 -3.353 13.496 1.00 98.38 96 THR A CA 1
ATOM 781 C C . THR A 1 96 ? -9.314 -3.268 14.052 1.00 98.38 96 THR A C 1
ATOM 783 O O . THR A 1 96 ? -9.092 -3.564 15.227 1.00 98.38 96 THR A O 1
ATOM 786 N N . ASN A 1 97 ? -8.354 -2.801 13.257 1.00 97.44 97 ASN A N 1
ATOM 787 C CA . ASN A 1 97 ? -6.986 -2.650 13.738 1.00 97.44 97 ASN A CA 1
ATOM 788 C C . ASN A 1 97 ? -6.879 -1.599 14.850 1.00 97.44 97 ASN A C 1
ATOM 790 O O . ASN A 1 97 ? -6.148 -1.806 15.820 1.00 97.44 97 ASN A O 1
ATOM 794 N N . SER A 1 98 ? -7.656 -0.517 14.764 1.00 97.62 98 SER A N 1
ATOM 795 C CA . SER A 1 98 ? -7.750 0.489 15.829 1.00 97.62 98 SER A CA 1
ATOM 796 C C . SER A 1 98 ? -8.315 -0.098 17.128 1.00 97.62 98 SER A C 1
ATOM 798 O O . SER A 1 98 ? -7.768 0.147 18.201 1.00 97.62 98 SER A O 1
ATOM 800 N N . TYR A 1 99 ? -9.359 -0.929 17.042 1.00 97.94 99 TYR A N 1
ATOM 801 C CA . TYR A 1 99 ? -9.971 -1.623 18.179 1.00 97.94 99 TYR A CA 1
ATOM 802 C C . TYR A 1 99 ? -8.983 -2.581 18.854 1.00 97.94 99 TYR A C 1
ATOM 804 O O . TYR A 1 99 ? -8.820 -2.565 20.081 1.00 97.94 99 TYR A O 1
ATOM 812 N N . VAL A 1 100 ? -8.302 -3.405 18.052 1.00 96.88 100 VAL A N 1
ATOM 813 C CA . VAL A 1 100 ? -7.365 -4.418 18.549 1.00 96.88 100 VAL A CA 1
ATOM 814 C C . VAL A 1 100 ? -6.219 -3.756 19.308 1.00 96.88 100 VAL A C 1
ATOM 816 O O . VAL A 1 100 ? -5.935 -4.153 20.439 1.00 96.88 100 VAL A O 1
ATOM 819 N N . TRP A 1 101 ? -5.608 -2.718 18.736 1.00 95.50 101 TRP A N 1
ATOM 820 C CA . TRP A 1 101 ? -4.380 -2.130 19.275 1.00 95.50 101 TRP A CA 1
ATOM 821 C C . TRP A 1 101 ? -4.588 -0.924 20.196 1.00 95.50 101 TRP A C 1
ATOM 823 O O . TRP A 1 101 ? -3.603 -0.450 20.751 1.00 95.50 101 TRP A O 1
ATOM 833 N N . GLN A 1 102 ? -5.831 -0.474 20.422 1.00 94.31 102 GLN A N 1
ATOM 834 C CA . GLN A 1 102 ? -6.163 0.697 21.254 1.00 94.31 102 GLN A CA 1
ATOM 835 C C . GLN A 1 102 ? -5.366 0.779 22.568 1.00 94.31 102 GLN A C 1
ATOM 837 O O . GLN A 1 102 ? -4.838 1.834 22.910 1.00 94.31 102 GLN A O 1
ATOM 842 N N . ASP A 1 103 ? -5.309 -0.326 23.318 1.00 91.31 103 ASP A N 1
ATOM 843 C CA . ASP A 1 103 ? -4.754 -0.359 24.677 1.00 91.31 103 ASP A CA 1
ATOM 844 C C . ASP A 1 103 ? -3.330 -0.934 24.737 1.00 91.31 103 ASP A C 1
ATOM 846 O O . ASP A 1 103 ? -2.872 -1.343 25.806 1.00 91.31 103 ASP A O 1
ATOM 850 N N . GLY A 1 104 ? -2.631 -1.002 23.603 1.00 87.81 104 GLY A N 1
ATOM 851 C CA . GLY A 1 104 ? -1.322 -1.643 23.545 1.00 87.81 104 GLY A CA 1
ATOM 852 C C . GLY A 1 104 ? -1.393 -3.143 23.279 1.00 87.81 104 GLY A C 1
ATOM 853 O O . GLY A 1 104 ? -2.451 -3.774 23.331 1.00 87.81 104 GLY A O 1
ATOM 854 N N . GLU A 1 105 ? -0.241 -3.751 23.003 1.00 84.25 105 GLU A N 1
ATOM 855 C CA . GLU A 1 105 ? -0.182 -5.178 22.672 1.00 84.25 105 GLU A CA 1
ATOM 856 C C . GLU A 1 105 ? -0.477 -6.091 23.865 1.00 84.25 105 GLU A C 1
ATOM 858 O O . GLU A 1 105 ? -1.050 -7.164 23.695 1.00 84.25 105 GLU A O 1
ATOM 863 N N . PHE A 1 106 ? -0.104 -5.665 25.076 1.00 85.31 106 PHE A N 1
ATOM 864 C CA . PHE A 1 106 ? -0.291 -6.452 26.297 1.00 85.31 106 PHE A CA 1
ATOM 865 C C . PHE A 1 106 ? -1.763 -6.543 26.708 1.00 85.31 106 PHE A C 1
ATOM 867 O O . PHE A 1 106 ? -2.134 -7.428 27.475 1.00 85.31 106 PHE A O 1
ATOM 874 N N . GLN A 1 107 ? -2.593 -5.639 26.183 1.00 90.12 107 GLN A N 1
ATOM 875 C CA . GLN A 1 107 ? -4.040 -5.585 26.385 1.00 90.12 107 GLN A CA 1
ATOM 876 C C . GLN A 1 107 ? -4.798 -5.866 25.078 1.00 90.12 107 GLN A C 1
ATOM 878 O O . GLN A 1 107 ? -5.965 -5.479 24.932 1.00 90.12 107 GLN A O 1
ATOM 883 N N . ALA A 1 108 ? -4.145 -6.500 24.098 1.00 91.94 108 ALA A N 1
ATOM 884 C CA . ALA A 1 108 ? -4.798 -6.912 22.865 1.00 91.94 108 ALA A CA 1
ATOM 885 C C . ALA A 1 108 ? -5.885 -7.963 23.170 1.00 91.94 108 ALA A C 1
ATOM 887 O O . ALA A 1 108 ? -5.652 -8.889 23.957 1.00 91.94 108 ALA A O 1
ATOM 888 N N . PRO A 1 109 ? -7.081 -7.844 22.570 1.00 93.94 109 PRO A N 1
ATOM 889 C CA . PRO A 1 109 ? -8.161 -8.787 22.800 1.00 93.94 109 PRO A CA 1
ATOM 890 C C . PRO A 1 109 ? -7.806 -10.157 22.210 1.00 93.94 109 PRO A C 1
ATOM 892 O O . PRO A 1 109 ? -7.148 -10.257 21.178 1.00 93.94 109 PRO A O 1
ATOM 895 N N . LYS A 1 110 ? -8.283 -11.230 22.847 1.00 94.81 110 LYS A N 1
ATOM 896 C CA . LYS A 1 110 ? -8.181 -12.599 22.302 1.00 94.81 110 LYS A CA 1
ATOM 897 C C . LYS A 1 110 ? -9.331 -12.951 21.357 1.00 94.81 110 LYS A C 1
ATOM 899 O O . LYS A 1 110 ? -9.218 -13.898 20.581 1.00 94.81 110 LYS A O 1
ATOM 904 N N . VAL A 1 111 ? -10.428 -12.203 21.451 1.00 97.75 111 VAL A N 1
ATOM 905 C CA . VAL A 1 111 ? -11.654 -12.380 20.675 1.00 97.75 111 VAL A CA 1
ATOM 906 C C . VAL A 1 111 ? -11.976 -11.054 19.999 1.00 97.75 111 VAL A C 1
ATOM 908 O O . VAL A 1 111 ? -12.079 -10.027 20.672 1.00 97.75 111 VAL A O 1
ATOM 911 N N . LEU A 1 112 ? -12.117 -11.080 18.678 1.00 98.19 112 LEU A N 1
ATOM 912 C CA . LEU A 1 112 ? -12.652 -9.971 17.905 1.00 98.19 112 LEU A CA 1
ATOM 913 C C . LEU A 1 112 ? -14.186 -10.032 17.985 1.00 98.19 112 LEU A C 1
ATOM 915 O O . LEU A 1 112 ? -14.738 -11.087 17.655 1.00 98.19 112 LEU A O 1
ATOM 919 N N . PRO A 1 113 ? -14.868 -8.958 18.426 1.00 98.56 113 PRO A N 1
ATOM 920 C CA . PRO A 1 113 ? -16.311 -8.983 18.626 1.00 98.56 113 PRO A CA 1
ATOM 921 C C . PRO A 1 113 ? -17.044 -9.147 17.294 1.00 98.56 113 PRO A C 1
ATOM 923 O O . PRO A 1 113 ? -16.578 -8.671 16.252 1.00 98.56 113 PRO A O 1
ATOM 926 N N . LYS A 1 114 ? -18.213 -9.788 17.325 1.00 98.56 114 LYS A N 1
ATOM 927 C CA . LYS A 1 114 ? -19.014 -10.116 16.132 1.00 98.56 114 LYS A CA 1
ATOM 928 C C . LYS A 1 114 ? -19.355 -8.905 15.259 1.00 98.56 114 LYS A C 1
ATOM 930 O O . LYS A 1 114 ? -19.440 -9.049 14.043 1.00 98.56 114 LYS A O 1
ATOM 935 N N . GLN A 1 115 ? -19.481 -7.718 15.860 1.00 98.69 115 GLN A N 1
ATOM 936 C CA . GLN A 1 115 ? -19.709 -6.434 15.183 1.00 98.69 115 GLN A CA 1
ATOM 937 C C . GLN A 1 115 ? -18.624 -6.105 14.157 1.00 98.69 115 GLN A C 1
ATOM 939 O O . GLN A 1 115 ? -18.904 -5.446 13.161 1.00 98.69 115 GLN A O 1
ATOM 944 N N . LEU A 1 116 ? -17.397 -6.568 14.401 1.00 98.69 116 LEU A N 1
ATOM 945 C CA . LEU A 1 116 ? -16.255 -6.408 13.509 1.00 98.69 116 LEU A CA 1
ATOM 946 C C . LEU A 1 116 ? -15.961 -7.698 12.747 1.00 98.69 116 LEU A C 1
ATOM 948 O O . LEU A 1 116 ? -15.768 -7.672 11.535 1.00 98.69 116 LEU A O 1
ATOM 952 N N . ALA A 1 117 ? -15.945 -8.831 13.453 1.00 98.62 117 ALA A N 1
ATOM 953 C CA . ALA A 1 117 ? -15.515 -10.109 12.908 1.00 98.62 117 ALA A CA 1
ATOM 954 C C . ALA A 1 117 ? -16.399 -10.593 11.752 1.00 98.62 117 ALA A C 1
ATOM 956 O O . ALA A 1 117 ? -15.865 -11.005 10.719 1.00 98.62 117 ALA A O 1
ATOM 957 N N . MET A 1 118 ? -17.727 -10.532 11.898 1.00 98.75 118 MET A N 1
ATOM 958 C CA . MET A 1 118 ? -18.638 -11.046 10.872 1.00 98.75 118 MET A CA 1
ATOM 959 C C . MET A 1 118 ? -18.620 -10.179 9.601 1.00 98.75 118 MET A C 1
ATOM 961 O O . MET A 1 118 ? -18.344 -10.740 8.538 1.00 98.75 118 MET A O 1
ATOM 965 N N . PRO A 1 119 ? -18.816 -8.842 9.665 1.00 98.69 119 PRO A N 1
ATOM 966 C CA . PRO A 1 119 ? -18.842 -8.017 8.457 1.00 98.69 119 PRO A CA 1
ATOM 967 C C . PRO A 1 119 ? -17.483 -7.962 7.761 1.00 98.69 119 PRO A C 1
ATOM 969 O O . PRO A 1 119 ? -17.417 -8.121 6.545 1.00 98.69 119 PRO A O 1
ATOM 972 N N . LEU A 1 120 ? -16.381 -7.817 8.513 1.00 98.69 120 LEU A N 1
ATOM 973 C CA . LEU A 1 120 ? -15.047 -7.789 7.914 1.00 98.69 120 LEU A CA 1
ATOM 974 C C . LEU A 1 120 ? -14.735 -9.105 7.198 1.00 98.69 120 LEU A C 1
ATOM 976 O O . LEU A 1 120 ? -14.162 -9.070 6.113 1.00 98.69 120 LEU A O 1
ATOM 980 N N . THR A 1 121 ? -15.120 -10.255 7.763 1.00 98.56 121 THR A N 1
ATOM 981 C CA . THR A 1 121 ? -14.883 -11.551 7.109 1.00 98.56 121 THR A CA 1
ATOM 982 C C . THR A 1 121 ? -15.745 -11.737 5.864 1.00 98.56 121 THR A C 1
ATOM 984 O O . THR A 1 121 ? -15.251 -12.259 4.865 1.00 98.56 121 THR A O 1
ATOM 987 N N . ASP A 1 122 ? -17.009 -11.308 5.893 1.00 98.69 122 ASP A N 1
ATOM 988 C CA . ASP A 1 122 ? -17.875 -11.388 4.715 1.00 98.69 122 ASP A CA 1
ATOM 989 C C . ASP A 1 122 ? -17.358 -10.512 3.568 1.00 98.69 122 ASP A C 1
ATOM 991 O O . ASP A 1 122 ? -17.152 -11.000 2.456 1.00 98.69 122 ASP A O 1
ATOM 995 N N . LEU A 1 123 ? -17.036 -9.251 3.868 1.00 98.69 123 LEU A N 1
ATOM 996 C CA . LEU A 1 123 ? -16.443 -8.317 2.911 1.00 98.69 123 LEU A CA 1
ATOM 997 C C . LEU A 1 123 ? -15.128 -8.858 2.353 1.00 98.69 123 LEU A C 1
ATOM 999 O O . LEU A 1 123 ? -14.945 -8.892 1.142 1.00 98.69 123 LEU A O 1
ATOM 1003 N N . SER A 1 124 ? -14.246 -9.349 3.226 1.00 98.56 124 SER A N 1
ATOM 1004 C CA . SER A 1 124 ? -12.959 -9.954 2.854 1.00 98.56 124 SER A CA 1
ATOM 1005 C C . SER A 1 124 ? -13.115 -11.095 1.854 1.00 98.56 124 SER A C 1
ATOM 1007 O O . SER A 1 124 ? -12.357 -11.174 0.893 1.00 98.56 124 SER A O 1
ATOM 1009 N N . ARG A 1 125 ? -14.137 -11.944 2.025 1.00 98.25 125 ARG A N 1
ATOM 1010 C CA . ARG A 1 125 ? -14.449 -13.011 1.068 1.00 98.25 125 ARG A CA 1
ATOM 1011 C C . ARG A 1 125 ? -14.891 -12.453 -0.286 1.00 98.25 125 ARG A C 1
ATOM 1013 O O . ARG A 1 125 ? -14.470 -12.979 -1.305 1.00 98.25 125 ARG A O 1
ATOM 1020 N N . LYS A 1 126 ? -15.726 -11.410 -0.295 1.00 98.25 126 LYS A N 1
ATOM 1021 C CA . LYS A 1 126 ? -16.266 -10.800 -1.524 1.00 98.25 126 LYS A CA 1
ATOM 1022 C C . LYS A 1 126 ? -15.209 -10.079 -2.358 1.00 98.25 126 LYS A C 1
ATOM 1024 O O . LYS A 1 126 ? -15.305 -10.092 -3.577 1.00 98.25 126 LYS A O 1
ATOM 1029 N N . VAL A 1 127 ? -14.227 -9.445 -1.712 1.00 97.38 127 VAL A N 1
ATOM 1030 C CA . VAL A 1 127 ? -13.142 -8.720 -2.403 1.00 97.38 127 VAL A CA 1
ATOM 1031 C C . VAL A 1 127 ? -11.830 -9.501 -2.478 1.00 97.38 127 VAL A C 1
ATOM 1033 O O . VAL A 1 127 ? -10.840 -8.956 -2.954 1.00 97.38 127 VAL A O 1
ATOM 1036 N N . GLU A 1 128 ? -11.809 -10.739 -1.979 1.00 97.00 128 GLU A N 1
ATOM 1037 C CA . GLU A 1 128 ? -10.627 -11.613 -1.926 1.00 97.00 128 GLU A CA 1
ATOM 1038 C C . GLU A 1 128 ? -9.410 -10.975 -1.222 1.00 97.00 128 GLU A C 1
ATOM 1040 O O . GLU A 1 128 ? -8.252 -11.221 -1.556 1.00 97.00 128 GLU A O 1
ATOM 1045 N N . LEU A 1 129 ? -9.672 -10.160 -0.196 1.00 97.19 129 LEU A N 1
ATOM 1046 C CA . LEU A 1 129 ? -8.656 -9.541 0.659 1.00 97.19 129 LEU A CA 1
ATOM 1047 C C . LEU A 1 129 ? -8.675 -10.175 2.052 1.00 97.19 129 LEU A C 1
ATOM 1049 O O . LEU A 1 129 ? -9.696 -10.713 2.471 1.00 97.19 129 LEU A O 1
ATOM 1053 N N . PRO A 1 130 ? -7.573 -10.122 2.816 1.00 96.81 130 PRO A N 1
ATOM 1054 C CA . PRO A 1 130 ? -7.573 -10.669 4.166 1.00 96.81 130 PRO A CA 1
ATOM 1055 C C . PRO A 1 130 ? -8.414 -9.796 5.128 1.00 96.81 130 PRO A C 1
ATOM 1057 O O . PRO A 1 130 ? -8.487 -8.577 4.946 1.00 96.81 130 PRO A O 1
ATOM 1060 N N . PRO A 1 131 ? -9.010 -10.377 6.190 1.00 97.44 131 PRO A N 1
ATOM 1061 C CA . PRO A 1 131 ? -9.782 -9.651 7.204 1.00 97.44 131 PRO A CA 1
ATOM 1062 C C . PRO A 1 131 ? -8.875 -8.967 8.239 1.00 97.44 131 PRO A C 1
ATOM 1064 O O . PRO A 1 131 ? -8.921 -9.235 9.437 1.00 97.44 131 PRO A O 1
ATOM 1067 N N . VAL A 1 132 ? -8.002 -8.094 7.750 1.00 96.69 132 VAL A N 1
ATOM 1068 C CA . VAL A 1 132 ? -7.016 -7.299 8.494 1.00 96.69 132 VAL A CA 1
ATOM 1069 C C . VAL A 1 132 ? -6.620 -6.117 7.613 1.00 96.69 132 VAL A C 1
ATOM 1071 O O . VAL A 1 132 ? -6.759 -6.185 6.392 1.00 96.69 132 VAL A O 1
ATOM 1074 N N . VAL A 1 133 ? -6.068 -5.051 8.195 1.00 96.00 133 VAL A N 1
ATOM 1075 C CA . VAL A 1 133 ? -5.454 -3.997 7.375 1.00 96.00 133 VAL A CA 1
ATOM 1076 C C . VAL A 1 133 ? -4.411 -4.554 6.405 1.00 96.00 133 VAL A C 1
ATOM 1078 O O . VAL A 1 133 ? -3.505 -5.298 6.785 1.00 96.00 133 VAL A O 1
ATOM 1081 N N . CYS A 1 134 ? -4.510 -4.126 5.152 1.00 96.31 134 CYS A N 1
ATOM 1082 C CA . CYS A 1 134 ? -3.540 -4.396 4.102 1.00 96.31 134 CYS A CA 1
ATOM 1083 C C . CYS A 1 134 ? -3.356 -3.153 3.221 1.00 96.31 134 CYS A C 1
ATOM 1085 O O . CYS A 1 134 ? -4.114 -2.183 3.316 1.00 96.31 134 CYS A O 1
ATOM 1087 N N . HIS A 1 135 ? -2.343 -3.179 2.357 1.00 96.75 135 HIS A N 1
ATOM 1088 C CA . HIS A 1 135 ? -2.053 -2.085 1.424 1.00 96.75 135 HIS A CA 1
ATOM 1089 C C . HIS A 1 135 ? -3.256 -1.695 0.551 1.00 96.75 135 HIS A C 1
ATOM 1091 O O . HIS A 1 135 ? -3.568 -0.511 0.414 1.00 96.75 135 HIS A O 1
ATOM 1097 N N . ALA A 1 136 ? -3.996 -2.687 0.046 1.00 96.75 136 ALA A N 1
ATOM 1098 C CA . ALA A 1 136 ? -5.180 -2.462 -0.781 1.00 96.75 136 ALA A CA 1
ATOM 1099 C C . ALA A 1 136 ? -6.295 -1.689 -0.055 1.00 96.75 136 ALA A C 1
ATOM 1101 O O . ALA A 1 136 ? -7.047 -0.947 -0.688 1.00 96.75 136 ALA A O 1
ATOM 1102 N N . SER A 1 137 ? -6.394 -1.830 1.265 1.00 94.62 137 SER A N 1
ATOM 1103 C CA . SER A 1 137 ? -7.377 -1.115 2.080 1.00 94.62 137 SER A CA 1
ATOM 1104 C C . SER A 1 137 ? -6.875 0.267 2.486 1.00 94.62 137 SER A C 1
ATOM 1106 O O . SER A 1 137 ? -7.613 1.237 2.391 1.00 94.62 137 SER A O 1
ATOM 1108 N N . LEU A 1 138 ? -5.625 0.368 2.949 1.00 95.81 138 LEU A N 1
ATOM 1109 C CA . LEU A 1 138 ? -5.122 1.590 3.584 1.00 95.81 138 LEU A CA 1
ATOM 1110 C C . LEU A 1 138 ? -4.596 2.641 2.607 1.00 95.81 138 LEU A C 1
ATOM 1112 O O . LEU A 1 138 ? -4.601 3.826 2.939 1.00 95.81 138 LEU A O 1
ATOM 1116 N N . VAL A 1 139 ? -4.113 2.203 1.444 1.00 96.88 139 VAL A N 1
ATOM 1117 C CA . VAL A 1 139 ? -3.537 3.072 0.413 1.00 96.88 139 VAL A CA 1
ATOM 1118 C C . VAL A 1 139 ? -4.450 3.085 -0.800 1.00 96.88 139 VAL A C 1
ATOM 1120 O O . VAL A 1 139 ? -4.964 4.139 -1.158 1.00 96.88 139 VAL A O 1
ATOM 1123 N N . LEU A 1 140 ? -4.703 1.916 -1.400 1.00 97.44 140 LEU A N 1
ATOM 1124 C CA . LEU A 1 140 ? -5.331 1.876 -2.720 1.00 97.44 140 LEU A CA 1
ATOM 1125 C C . LEU A 1 140 ? -6.776 2.376 -2.731 1.00 97.44 140 LEU A C 1
ATOM 1127 O O . LEU A 1 140 ? -7.177 2.928 -3.736 1.00 97.44 140 LEU A O 1
ATOM 1131 N N . ALA A 1 141 ? -7.555 2.208 -1.660 1.00 97.75 141 ALA A N 1
ATOM 1132 C CA . ALA A 1 141 ? -8.966 2.624 -1.619 1.00 97.75 141 ALA A CA 1
ATOM 1133 C C . ALA A 1 141 ? -9.237 3.897 -0.796 1.00 97.75 141 ALA A C 1
ATOM 1135 O O . ALA A 1 141 ? -10.395 4.244 -0.572 1.00 97.75 141 ALA A O 1
ATOM 1136 N N . ASN A 1 142 ? -8.192 4.569 -0.305 1.00 98.00 142 ASN A N 1
ATOM 1137 C CA . ASN A 1 142 ? -8.319 5.596 0.735 1.00 98.00 142 ASN A CA 1
ATOM 1138 C C . ASN A 1 142 ? -8.050 7.022 0.234 1.00 98.00 142 ASN A C 1
ATOM 1140 O O . ASN A 1 142 ? -7.758 7.901 1.041 1.00 98.00 142 ASN A O 1
ATOM 1144 N N . ILE A 1 143 ? -8.100 7.259 -1.078 1.00 98.19 143 ILE A N 1
ATOM 1145 C CA . ILE A 1 143 ? -7.690 8.530 -1.687 1.00 98.19 143 ILE A CA 1
ATOM 1146 C C . ILE A 1 143 ? -8.900 9.342 -2.146 1.00 98.19 143 ILE A C 1
ATOM 1148 O O . ILE A 1 143 ? -9.771 8.835 -2.847 1.00 98.19 143 ILE A O 1
ATOM 1152 N N . ILE A 1 144 ? -8.905 10.621 -1.768 1.00 98.12 144 ILE A N 1
ATOM 1153 C CA . ILE A 1 144 ? -9.820 11.653 -2.262 1.00 98.12 144 ILE A CA 1
ATOM 1154 C C . ILE A 1 144 ? -9.028 12.638 -3.119 1.00 98.12 144 ILE A C 1
ATOM 1156 O O . ILE A 1 144 ? -8.015 13.179 -2.655 1.00 98.12 144 ILE A O 1
ATOM 1160 N N . HIS A 1 145 ? -9.508 12.918 -4.328 1.00 97.88 145 HIS A N 1
ATOM 1161 C CA . HIS A 1 145 ? -8.954 13.946 -5.210 1.00 97.88 145 HIS A CA 1
ATOM 1162 C C . HIS A 1 145 ? -9.569 15.307 -4.861 1.00 97.88 145 HIS A C 1
ATOM 1164 O O . HIS A 1 145 ? -10.771 15.528 -4.993 1.00 97.88 145 HIS A O 1
ATOM 1170 N N . ILE A 1 146 ? -8.735 16.223 -4.356 1.00 97.94 146 ILE A N 1
ATOM 1171 C CA . ILE A 1 146 ? -9.202 17.475 -3.735 1.00 97.94 146 ILE A CA 1
ATOM 1172 C C . ILE A 1 146 ? -9.785 18.438 -4.777 1.00 97.94 146 ILE A C 1
ATOM 1174 O O . ILE A 1 146 ? -10.887 18.953 -4.602 1.00 97.94 146 ILE A O 1
ATOM 1178 N N . ASP A 1 147 ? -9.029 18.713 -5.840 1.00 97.44 147 ASP A N 1
ATOM 1179 C CA . ASP A 1 147 ? -9.412 19.623 -6.916 1.00 97.44 147 ASP A CA 1
ATOM 1180 C C . ASP A 1 147 ? -9.374 18.884 -8.255 1.00 97.44 147 ASP A C 1
ATOM 1182 O O . ASP A 1 147 ? -8.310 18.721 -8.857 1.00 97.44 147 ASP A O 1
ATOM 1186 N N . GLN A 1 148 ? -10.557 18.475 -8.719 1.00 96.12 148 GLN A N 1
ATOM 1187 C CA . GLN A 1 148 ? -10.782 17.736 -9.968 1.00 96.12 148 GLN A CA 1
ATOM 1188 C C . GLN A 1 148 ? -10.343 18.514 -11.221 1.00 96.12 148 GLN A C 1
ATOM 1190 O O . GLN A 1 148 ? -10.188 17.932 -12.291 1.00 96.12 148 GLN A O 1
ATOM 1195 N N . SER A 1 149 ? -10.129 19.833 -11.113 1.00 96.81 149 SER A N 1
ATOM 1196 C CA . SER A 1 149 ? -9.612 20.645 -12.222 1.00 96.81 149 SER A CA 1
ATOM 1197 C C . SER A 1 149 ? -8.092 20.545 -12.396 1.00 96.81 149 SER A C 1
ATOM 1199 O O . SER A 1 149 ? -7.554 21.011 -13.402 1.00 96.81 149 SER A O 1
ATOM 1201 N N . LYS A 1 150 ? -7.390 19.944 -11.429 1.00 96.62 150 LYS A N 1
ATOM 1202 C CA . LYS A 1 150 ? -5.933 19.773 -11.419 1.00 96.62 150 LYS A CA 1
ATOM 1203 C C . LYS A 1 150 ? -5.560 18.290 -11.433 1.00 96.62 150 LYS A C 1
ATOM 1205 O O . LYS A 1 150 ? -6.351 17.467 -10.976 1.00 96.62 150 LYS A O 1
ATOM 1210 N N . PRO A 1 151 ? -4.348 17.930 -11.893 1.00 95.69 151 PRO A N 1
ATOM 1211 C CA . PRO A 1 151 ? -3.881 16.548 -11.859 1.00 95.69 151 PRO A CA 1
ATOM 1212 C C . PRO A 1 151 ? -3.958 15.933 -10.457 1.00 95.69 151 PRO A C 1
ATOM 1214 O O . PRO A 1 151 ? -3.778 16.623 -9.448 1.00 95.69 151 PRO A O 1
ATOM 1217 N N . LEU A 1 152 ? -4.207 14.626 -10.399 1.00 96.88 152 LEU A N 1
ATOM 1218 C CA . LEU A 1 152 ? -4.082 13.854 -9.170 1.00 96.88 152 LEU A CA 1
ATOM 1219 C C . LEU A 1 152 ? -2.593 13.683 -8.842 1.00 96.88 152 LEU A C 1
ATOM 1221 O O . LEU A 1 152 ? -1.856 13.010 -9.560 1.00 96.88 152 LEU A O 1
ATOM 1225 N N . GLU A 1 153 ? -2.146 14.309 -7.760 1.00 95.31 153 GLU A N 1
ATOM 1226 C CA . GLU A 1 153 ? -0.751 14.308 -7.315 1.00 95.31 153 GLU A CA 1
ATOM 1227 C C . GLU A 1 153 ? -0.670 14.520 -5.799 1.00 95.31 153 GLU A C 1
ATOM 1229 O O . GLU A 1 153 ? -1.658 14.905 -5.178 1.00 95.31 153 GLU A O 1
ATOM 1234 N N . LEU A 1 154 ? 0.507 14.321 -5.187 1.00 94.00 154 LEU A N 1
ATOM 1235 C CA . LEU A 1 154 ? 0.682 14.394 -3.724 1.00 94.00 154 LEU A CA 1
ATOM 1236 C C . LEU A 1 154 ? 0.146 15.680 -3.076 1.00 94.00 154 LEU A C 1
ATOM 1238 O O . LEU A 1 154 ? -0.363 15.626 -1.962 1.00 94.00 154 LEU A O 1
ATOM 1242 N N . GLY A 1 155 ? 0.240 16.823 -3.761 1.00 94.81 155 GLY A N 1
ATOM 1243 C CA . GLY A 1 155 ? -0.279 18.104 -3.266 1.00 94.81 155 GLY A CA 1
ATOM 1244 C C . GLY A 1 155 ? -1.786 18.310 -3.465 1.00 94.81 155 GLY A C 1
ATOM 1245 O O . GLY A 1 155 ? -2.330 19.282 -2.950 1.00 94.81 155 GLY A O 1
ATOM 1246 N N . ASN A 1 156 ? -2.452 17.419 -4.202 1.00 97.56 156 ASN A N 1
ATOM 1247 C CA . ASN A 1 156 ? -3.855 17.520 -4.603 1.00 97.56 156 ASN A CA 1
ATOM 1248 C C . ASN A 1 156 ? -4.670 16.265 -4.229 1.00 97.56 156 ASN A C 1
ATOM 1250 O O . ASN A 1 156 ? -5.670 15.938 -4.870 1.00 97.56 156 ASN A O 1
ATOM 1254 N N . MET A 1 157 ? -4.250 15.548 -3.185 1.00 97.38 157 MET A N 1
ATOM 1255 C CA . MET A 1 157 ? -4.989 14.412 -2.641 1.00 97.38 157 MET A CA 1
ATOM 1256 C C . MET A 1 157 ? -5.044 14.430 -1.115 1.00 97.38 157 MET A C 1
ATOM 1258 O O . MET A 1 157 ? -4.155 14.958 -0.447 1.00 97.38 157 MET A O 1
ATOM 1262 N N . SER A 1 158 ? -6.099 13.843 -0.556 1.00 97.62 158 SER A N 1
ATOM 1263 C CA . SER A 1 158 ? -6.259 13.642 0.887 1.00 97.62 158 SER A CA 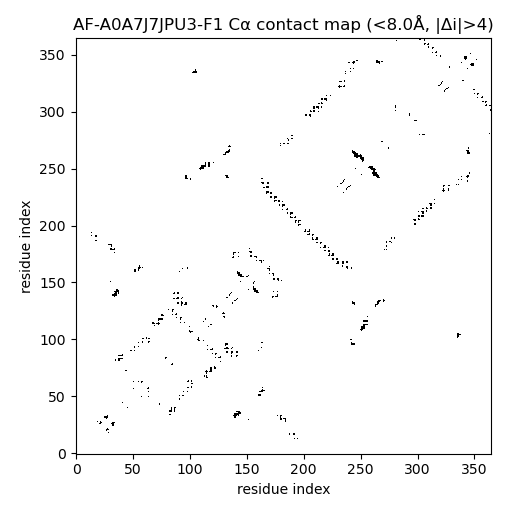1
ATOM 1264 C C . SER A 1 158 ? -6.745 12.228 1.195 1.00 97.62 158 SER A C 1
ATOM 1266 O O . SER A 1 158 ? -7.160 11.502 0.294 1.00 97.62 158 SER A O 1
ATOM 1268 N N . LEU A 1 159 ? -6.662 11.821 2.463 1.00 97.75 159 LEU A N 1
ATOM 1269 C CA . LEU A 1 159 ? -7.183 10.526 2.893 1.00 97.75 159 LEU A CA 1
ATOM 1270 C C . LEU A 1 159 ? -8.675 10.623 3.189 1.00 97.75 159 LEU A C 1
ATOM 1272 O O . LEU A 1 159 ? -9.106 11.583 3.834 1.00 97.75 159 LEU A O 1
ATOM 1276 N N . LYS A 1 160 ? -9.442 9.599 2.804 1.00 97.25 160 LYS A N 1
ATOM 1277 C CA . LYS A 1 160 ? -10.845 9.480 3.222 1.00 97.25 160 LYS A CA 1
ATOM 1278 C C . LYS A 1 160 ? -10.951 9.205 4.720 1.00 97.25 160 LYS A C 1
ATOM 1280 O O . LYS A 1 160 ? -11.732 9.858 5.411 1.00 97.25 160 LYS A O 1
ATOM 1285 N N . TYR A 1 161 ? -10.118 8.298 5.230 1.00 97.06 161 TYR A N 1
ATOM 1286 C CA . TYR A 1 161 ? -10.006 7.995 6.652 1.00 97.06 161 TYR A CA 1
ATOM 1287 C C . TYR A 1 161 ? -8.550 7.928 7.108 1.00 97.06 161 TYR A C 1
ATOM 1289 O O . TYR A 1 161 ? -7.706 7.278 6.490 1.00 97.06 161 TYR A O 1
ATOM 1297 N N . SER A 1 162 ? -8.271 8.555 8.246 1.00 95.19 162 SER A N 1
ATOM 1298 C CA . SER A 1 162 ? -6.992 8.426 8.945 1.00 95.19 162 SER A CA 1
ATOM 1299 C C . SER A 1 162 ? -6.982 7.183 9.835 1.00 95.19 162 SER A C 1
ATOM 1301 O O . SER A 1 162 ? -8.014 6.769 10.365 1.00 95.19 162 SER A O 1
ATOM 1303 N N . LEU A 1 163 ? -5.796 6.623 10.069 1.00 95.06 163 LEU A N 1
ATOM 1304 C CA . LEU A 1 163 ? -5.566 5.760 11.229 1.00 95.06 163 LEU A CA 1
ATOM 1305 C C . LEU A 1 163 ? -5.289 6.602 12.484 1.00 95.06 163 LEU A C 1
ATOM 1307 O O . LEU A 1 163 ? -5.013 7.800 12.373 1.00 95.06 163 LEU A O 1
ATOM 1311 N N . PRO A 1 164 ? -5.341 6.005 13.690 1.00 93.88 164 PRO A N 1
ATOM 1312 C CA . PRO A 1 164 ? -4.878 6.683 14.890 1.00 93.88 164 PRO A CA 1
ATOM 1313 C C . PRO A 1 164 ? -3.435 7.182 14.723 1.00 93.88 164 PRO A C 1
ATOM 1315 O O . PRO A 1 164 ? -2.553 6.451 14.276 1.00 93.88 164 PRO A O 1
ATOM 1318 N N . GLY A 1 165 ? -3.229 8.446 15.076 1.00 90.31 165 GLY A N 1
ATOM 1319 C CA . GLY A 1 165 ? -2.010 9.202 14.814 1.00 90.31 165 GLY A CA 1
ATOM 1320 C C . GLY A 1 165 ? -2.369 10.653 14.506 1.00 90.31 165 GLY A C 1
ATOM 1321 O O . GLY A 1 165 ? -3.504 11.088 14.727 1.00 90.31 165 GLY A O 1
ATOM 1322 N N . ASP A 1 166 ? -1.404 11.411 14.005 1.00 90.88 166 ASP A N 1
ATOM 1323 C CA . ASP A 1 166 ? -1.598 12.799 13.598 1.00 90.88 166 ASP A CA 1
ATOM 1324 C C . ASP A 1 166 ? -1.400 12.995 12.085 1.00 90.88 166 ASP A C 1
ATOM 1326 O O . ASP A 1 166 ? -1.218 12.045 11.325 1.00 90.88 166 ASP A O 1
ATOM 1330 N N . LYS A 1 167 ? -1.401 14.251 11.629 1.00 92.69 167 LYS A N 1
ATOM 1331 C CA . LYS A 1 167 ? -1.234 14.577 10.205 1.00 92.69 167 LYS A CA 1
ATOM 1332 C C . LYS A 1 167 ? 0.113 14.159 9.615 1.00 92.69 167 LYS A C 1
ATOM 1334 O O . LYS A 1 167 ? 0.187 13.922 8.415 1.00 92.69 167 LYS A O 1
ATOM 1339 N N . SER A 1 168 ? 1.152 14.012 10.436 1.00 94.75 168 SER A N 1
ATOM 1340 C CA . SER A 1 168 ? 2.406 13.413 9.977 1.00 94.75 168 SER A CA 1
ATOM 1341 C C . SER A 1 168 ? 2.203 11.934 9.635 1.00 94.75 168 SER A C 1
ATOM 1343 O O . SER A 1 168 ? 2.786 11.440 8.679 1.00 94.75 168 SER A O 1
ATOM 1345 N N . CYS A 1 169 ? 1.364 11.210 10.379 1.00 95.19 169 CYS A N 1
ATOM 1346 C CA . CYS A 1 169 ? 1.049 9.811 10.087 1.00 95.19 169 CYS A CA 1
ATOM 1347 C C . CYS A 1 169 ? 0.221 9.654 8.801 1.00 95.19 169 CYS A C 1
ATOM 1349 O O . CYS A 1 169 ? 0.473 8.724 8.040 1.00 95.19 169 CYS A O 1
ATOM 1351 N N . ASP A 1 170 ? -0.690 10.588 8.505 1.00 96.31 170 ASP A N 1
ATOM 1352 C CA . ASP A 1 170 ? -1.410 10.618 7.219 1.00 96.31 170 ASP A CA 1
ATOM 1353 C C . ASP A 1 170 ? -0.437 10.705 6.024 1.00 96.31 170 ASP A C 1
ATOM 1355 O O . ASP A 1 170 ? -0.662 10.075 4.987 1.00 96.31 170 ASP A O 1
ATOM 1359 N N . TRP A 1 171 ? 0.687 11.419 6.184 1.00 97.75 171 TRP A N 1
ATOM 1360 C CA . TRP A 1 171 ? 1.718 11.545 5.146 1.00 97.75 171 TRP A CA 1
ATOM 1361 C C . TRP A 1 171 ? 2.280 10.195 4.694 1.00 97.75 171 TRP A C 1
ATOM 1363 O O . TRP A 1 171 ? 2.614 10.044 3.523 1.00 97.75 171 TRP A O 1
ATOM 1373 N N . PHE A 1 172 ? 2.352 9.197 5.584 1.00 97.25 172 PHE A N 1
ATOM 1374 C CA . PHE A 1 172 ? 2.800 7.848 5.224 1.00 97.25 172 PHE A CA 1
ATOM 1375 C C . PHE A 1 172 ? 1.942 7.258 4.095 1.00 97.25 172 PHE A C 1
ATOM 1377 O O . PHE A 1 172 ? 2.476 6.733 3.118 1.00 97.25 172 PHE A O 1
ATOM 1384 N N . PHE A 1 173 ? 0.617 7.387 4.189 1.00 97.50 173 PHE A N 1
ATOM 1385 C CA . PHE A 1 173 ? -0.307 6.854 3.186 1.00 97.50 173 PHE A CA 1
ATOM 1386 C C . PHE A 1 173 ? -0.319 7.699 1.917 1.00 97.50 173 PHE A C 1
ATOM 1388 O O . PHE A 1 173 ? -0.280 7.139 0.826 1.00 97.50 173 PHE A O 1
ATOM 1395 N N . LEU A 1 174 ? -0.296 9.029 2.044 1.00 98.00 174 LEU A N 1
ATOM 1396 C CA . LEU A 1 174 ? -0.277 9.936 0.892 1.00 98.00 174 LEU A CA 1
ATOM 1397 C C . LEU A 1 174 ? 1.012 9.784 0.072 1.00 98.00 174 LEU A C 1
ATOM 1399 O O . LEU A 1 174 ? 0.955 9.630 -1.146 1.00 98.00 174 LEU A O 1
ATOM 1403 N N . ALA A 1 175 ? 2.179 9.750 0.725 1.00 97.19 175 ALA A N 1
ATOM 1404 C CA .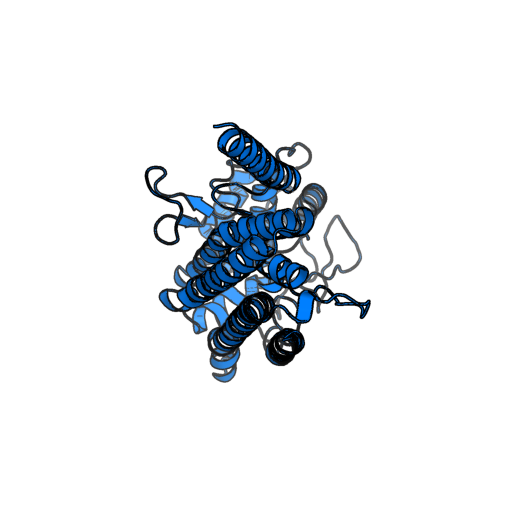 ALA A 1 175 ? 3.452 9.511 0.048 1.00 97.19 175 ALA A CA 1
ATOM 1405 C C . ALA A 1 175 ? 3.478 8.129 -0.624 1.00 97.19 175 ALA A C 1
ATOM 1407 O O . ALA A 1 175 ? 3.971 8.005 -1.744 1.00 97.19 175 ALA A O 1
ATOM 1408 N N . THR A 1 176 ? 2.888 7.109 0.008 1.00 96.88 176 THR A N 1
ATOM 1409 C CA . THR A 1 176 ? 2.775 5.769 -0.588 1.00 96.88 176 THR A CA 1
ATOM 1410 C C . THR A 1 176 ? 1.822 5.754 -1.789 1.00 96.88 176 THR A C 1
ATOM 1412 O O . THR A 1 176 ? 2.158 5.178 -2.818 1.00 96.88 176 THR A O 1
ATOM 1415 N N . ALA A 1 177 ? 0.681 6.445 -1.733 1.00 97.19 177 ALA A N 1
ATOM 1416 C CA . ALA A 1 177 ? -0.210 6.596 -2.886 1.00 97.19 177 ALA A CA 1
ATOM 1417 C C . ALA A 1 177 ? 0.462 7.360 -4.039 1.00 97.19 177 ALA A C 1
ATOM 1419 O O . ALA A 1 177 ? 0.242 7.056 -5.207 1.00 97.19 177 ALA A O 1
ATOM 1420 N N . ASN A 1 178 ? 1.353 8.307 -3.733 1.00 96.94 178 ASN A N 1
ATOM 1421 C CA . ASN A 1 178 ? 2.151 8.980 -4.755 1.00 96.94 178 ASN A CA 1
ATOM 1422 C C . ASN A 1 178 ? 3.147 8.025 -5.435 1.00 96.94 178 ASN A C 1
ATOM 1424 O O . ASN A 1 178 ? 3.401 8.182 -6.626 1.00 96.94 178 ASN A O 1
ATOM 1428 N N . VAL A 1 179 ? 3.682 7.027 -4.721 1.00 96.88 179 VAL A N 1
ATOM 1429 C CA . VAL A 1 179 ? 4.450 5.932 -5.343 1.00 96.88 179 VAL A CA 1
ATOM 1430 C C . VAL A 1 179 ? 3.549 5.114 -6.272 1.00 96.88 179 VAL A C 1
ATOM 1432 O O . VAL A 1 179 ? 3.943 4.858 -7.404 1.00 96.88 179 VAL A O 1
ATOM 1435 N N . GLU A 1 180 ? 2.321 4.785 -5.856 1.00 96.75 180 GLU A N 1
ATOM 1436 C CA . GLU A 1 180 ? 1.352 4.054 -6.695 1.00 96.75 180 GLU A CA 1
ATOM 1437 C C . GLU A 1 180 ? 1.020 4.785 -8.005 1.00 96.75 180 GLU A C 1
ATOM 1439 O O . GLU A 1 180 ? 0.962 4.162 -9.062 1.00 96.75 180 GLU A O 1
ATOM 1444 N N . LEU A 1 181 ? 0.904 6.116 -7.990 1.00 96.44 181 LEU A N 1
ATOM 1445 C CA . LEU A 1 181 ? 0.725 6.898 -9.223 1.00 96.44 181 LEU A CA 1
ATOM 1446 C C . LEU A 1 181 ? 1.898 6.739 -10.202 1.00 96.44 181 LEU A C 1
ATOM 1448 O O . LEU A 1 181 ? 1.702 6.750 -11.418 1.00 96.44 181 LEU A O 1
ATOM 1452 N N . LYS A 1 182 ? 3.124 6.567 -9.692 1.00 96.62 182 LYS A N 1
ATOM 1453 C CA . LYS A 1 182 ? 4.322 6.339 -10.517 1.00 96.62 182 LYS A CA 1
ATOM 1454 C C . LYS A 1 182 ? 4.434 4.907 -11.043 1.00 96.62 182 LYS A C 1
ATOM 1456 O O . LYS A 1 182 ? 5.258 4.661 -11.916 1.00 96.62 182 LYS A O 1
ATOM 1461 N N . ILE A 1 183 ? 3.583 3.982 -10.596 1.00 96.50 183 ILE A N 1
ATOM 1462 C CA . ILE A 1 183 ? 3.520 2.616 -11.136 1.00 96.50 183 ILE A CA 1
ATOM 1463 C C . ILE A 1 183 ? 2.840 2.592 -12.511 1.00 96.50 183 ILE A C 1
ATOM 1465 O O . ILE A 1 183 ? 3.157 1.734 -13.327 1.00 96.50 183 ILE A O 1
ATOM 1469 N N . LEU A 1 184 ? 1.951 3.541 -12.821 1.00 96.94 184 LEU A N 1
ATOM 1470 C CA . LEU A 1 184 ? 1.278 3.596 -14.123 1.00 96.94 184 LEU A CA 1
ATOM 1471 C C . LEU A 1 184 ? 2.245 3.593 -15.329 1.00 96.94 184 LEU A C 1
ATOM 1473 O O . LEU A 1 184 ? 2.087 2.729 -16.195 1.00 96.94 184 LEU A O 1
ATOM 1477 N N . PRO A 1 185 ? 3.231 4.511 -15.430 1.00 97.31 185 PRO A N 1
ATOM 1478 C CA . PRO A 1 185 ? 4.182 4.491 -16.542 1.00 97.31 185 PRO A CA 1
ATOM 1479 C C . PRO A 1 185 ? 5.057 3.233 -16.545 1.00 97.31 185 PRO A C 1
ATOM 1481 O O . PRO A 1 185 ? 5.363 2.718 -17.617 1.00 97.31 185 PRO A O 1
ATOM 1484 N N . VAL A 1 186 ? 5.381 2.677 -15.370 1.00 97.81 186 VAL A N 1
ATOM 1485 C CA . VAL A 1 186 ? 6.070 1.383 -15.270 1.00 97.81 186 VAL A CA 1
ATOM 1486 C C . VAL A 1 186 ? 5.253 0.296 -15.955 1.00 97.81 186 VAL A C 1
ATOM 1488 O O . VAL A 1 186 ? 5.761 -0.334 -16.873 1.00 97.81 186 VAL A O 1
ATOM 1491 N N . LEU A 1 187 ? 3.988 0.102 -15.570 1.00 97.50 187 LEU A N 1
ATOM 1492 C CA . LEU A 1 187 ? 3.137 -0.954 -16.131 1.00 97.50 187 LEU A CA 1
ATOM 1493 C C . LEU A 1 187 ? 2.980 -0.827 -17.647 1.00 97.50 187 LEU A C 1
ATOM 1495 O O . LEU A 1 187 ? 3.089 -1.830 -18.345 1.00 97.50 187 LEU A O 1
ATOM 1499 N N . LYS A 1 188 ? 2.777 0.395 -18.158 1.00 96.81 188 LYS A N 1
ATOM 1500 C CA . LYS A 1 188 ? 2.721 0.640 -19.607 1.00 96.81 188 LYS A CA 1
ATOM 1501 C C . LYS A 1 188 ? 4.013 0.192 -20.287 1.00 96.81 188 LYS A C 1
ATOM 1503 O O . LYS A 1 188 ? 3.956 -0.613 -21.208 1.00 96.81 188 LYS A O 1
ATOM 1508 N N . THR A 1 189 ? 5.159 0.610 -19.752 1.00 97.62 189 THR A N 1
ATOM 1509 C CA . THR A 1 189 ? 6.476 0.254 -20.299 1.00 97.62 189 THR A CA 1
ATOM 1510 C C . THR A 1 189 ? 6.738 -1.254 -20.239 1.00 97.62 189 THR A C 1
ATOM 1512 O O . THR A 1 189 ? 7.300 -1.815 -21.176 1.00 97.62 189 THR A O 1
ATOM 1515 N N . LEU A 1 190 ? 6.310 -1.942 -19.170 1.00 96.38 190 LEU A N 1
ATOM 1516 C CA . LEU A 1 190 ? 6.424 -3.403 -19.071 1.00 96.38 190 LEU A CA 1
ATOM 1517 C C . LEU A 1 190 ? 5.659 -4.091 -20.211 1.00 96.38 190 LEU A C 1
ATOM 1519 O O . LEU A 1 190 ? 6.218 -4.951 -20.889 1.00 96.38 190 LEU A O 1
ATOM 1523 N N . LEU A 1 191 ? 4.407 -3.690 -20.444 1.00 96.06 191 LEU A N 1
ATOM 1524 C CA . LEU A 1 191 ? 3.556 -4.269 -21.487 1.00 96.06 191 LEU A CA 1
ATOM 1525 C C . LEU A 1 191 ? 4.045 -3.920 -22.900 1.00 96.06 191 LEU A C 1
ATOM 1527 O O . LEU A 1 191 ? 4.040 -4.778 -23.780 1.00 96.06 191 LEU A O 1
ATOM 1531 N N . GLU A 1 192 ? 4.522 -2.694 -23.118 1.00 95.69 192 GLU A N 1
ATOM 1532 C CA . GLU A 1 192 ? 5.142 -2.278 -24.383 1.00 95.69 192 GLU A CA 1
ATOM 1533 C C . GLU A 1 192 ? 6.420 -3.067 -24.671 1.00 95.69 192 GLU A C 1
ATOM 1535 O O . GLU A 1 192 ? 6.648 -3.491 -25.808 1.00 95.69 192 GLU A O 1
ATOM 1540 N N . CYS A 1 193 ? 7.227 -3.323 -23.641 1.00 95.31 193 CYS A N 1
ATOM 1541 C CA . CYS A 1 193 ? 8.421 -4.144 -23.764 1.00 95.31 193 CYS A CA 1
ATOM 1542 C C . CYS A 1 193 ? 8.061 -5.595 -24.113 1.00 95.31 193 CYS A C 1
ATOM 1544 O O . CYS A 1 193 ? 8.627 -6.149 -25.053 1.00 95.31 193 CYS A O 1
ATOM 1546 N N . GLN A 1 194 ? 7.072 -6.191 -23.430 1.00 93.38 194 GLN A N 1
ATOM 1547 C CA . GLN A 1 194 ? 6.573 -7.538 -23.749 1.00 93.38 194 GLN A CA 1
ATOM 1548 C C . GLN A 1 194 ? 6.089 -7.641 -25.197 1.00 93.38 194 GLN A C 1
ATOM 1550 O O . GLN A 1 194 ? 6.506 -8.545 -25.918 1.00 93.38 194 GLN A O 1
ATOM 1555 N N . TRP A 1 195 ? 5.284 -6.677 -25.646 1.00 93.19 195 TRP A N 1
ATOM 1556 C CA . TRP A 1 195 ? 4.828 -6.614 -27.033 1.00 93.19 195 TRP A CA 1
ATOM 1557 C C . TRP A 1 195 ? 6.012 -6.550 -28.007 1.00 93.19 195 TRP A C 1
ATOM 1559 O O . TRP A 1 195 ? 6.065 -7.290 -28.987 1.00 93.19 195 TRP A O 1
ATOM 1569 N N . SER A 1 196 ? 7.005 -5.705 -27.720 1.00 92.62 196 SER A N 1
ATOM 1570 C CA . SER A 1 196 ? 8.198 -5.536 -28.563 1.00 92.62 196 SER A CA 1
ATOM 1571 C C . SER A 1 196 ? 9.052 -6.809 -28.639 1.00 92.62 196 SER A C 1
ATOM 1573 O O . SER A 1 196 ? 9.609 -7.116 -29.697 1.00 92.62 196 SER A O 1
ATOM 1575 N N . VAL A 1 197 ? 9.122 -7.585 -27.549 1.00 91.06 197 VAL A N 1
ATOM 1576 C CA . VAL A 1 197 ? 9.759 -8.913 -27.530 1.00 91.06 197 VAL A CA 1
ATOM 1577 C C . VAL A 1 197 ? 9.024 -9.876 -28.464 1.00 91.06 197 VAL A C 1
ATOM 1579 O O . VAL A 1 197 ? 9.672 -10.539 -29.276 1.00 91.06 197 VAL A O 1
ATOM 1582 N N . GLU A 1 198 ? 7.690 -9.924 -28.415 1.00 90.38 198 GLU A N 1
ATOM 1583 C CA . GLU A 1 198 ? 6.887 -10.782 -29.301 1.00 90.38 198 GLU A CA 1
ATOM 1584 C C . GLU A 1 198 ? 7.059 -10.416 -30.782 1.00 90.38 198 GLU A C 1
ATOM 1586 O O . GLU A 1 198 ? 7.176 -11.303 -31.632 1.00 90.38 198 GLU A O 1
ATOM 1591 N N . GLN A 1 199 ? 7.161 -9.118 -31.089 1.00 90.38 199 GLN A N 1
ATOM 1592 C CA . GLN A 1 199 ? 7.443 -8.624 -32.443 1.00 90.38 199 GLN A CA 1
ATOM 1593 C C . GLN A 1 199 ? 8.919 -8.770 -32.858 1.00 90.38 199 GLN A C 1
ATOM 1595 O O . GLN A 1 199 ? 9.268 -8.503 -34.007 1.00 90.38 199 GLN A O 1
ATOM 1600 N N . LYS A 1 200 ? 9.802 -9.223 -31.954 1.00 89.75 200 LYS A N 1
ATOM 1601 C CA . LYS A 1 200 ? 11.258 -9.345 -32.164 1.00 89.75 200 LYS A CA 1
ATOM 1602 C C . LYS A 1 200 ? 11.941 -8.013 -32.511 1.00 89.75 200 LYS A C 1
ATOM 1604 O O . LYS A 1 200 ? 12.942 -7.981 -33.230 1.00 89.75 200 LYS A O 1
ATOM 1609 N N . HIS A 1 201 ? 11.424 -6.905 -31.985 1.00 92.38 201 HIS A N 1
ATOM 1610 C CA . HIS A 1 201 ? 11.954 -5.560 -32.204 1.00 92.38 201 HIS A CA 1
ATOM 1611 C C . HIS A 1 201 ? 12.998 -5.190 -31.143 1.00 92.38 201 HIS A C 1
ATOM 1613 O O . HIS A 1 201 ? 12.725 -4.447 -30.205 1.00 92.38 201 HIS A O 1
ATOM 1619 N N . VAL A 1 202 ? 14.228 -5.687 -31.297 1.00 91.31 202 VAL A N 1
ATOM 1620 C CA . VAL A 1 202 ? 15.291 -5.539 -30.280 1.00 91.31 202 VAL A CA 1
ATOM 1621 C C . VAL A 1 202 ? 15.567 -4.078 -29.896 1.00 91.31 202 VAL A C 1
ATOM 1623 O O . VAL A 1 202 ? 15.720 -3.782 -28.717 1.00 91.31 202 VAL A O 1
ATOM 1626 N N . ASN A 1 203 ? 15.573 -3.147 -30.856 1.00 93.31 203 ASN A N 1
ATOM 1627 C CA . ASN A 1 203 ? 15.802 -1.726 -30.562 1.00 93.31 203 ASN A CA 1
ATOM 1628 C C . ASN A 1 203 ? 14.686 -1.117 -29.696 1.00 93.31 203 ASN A C 1
ATOM 1630 O O . ASN A 1 203 ? 14.968 -0.295 -28.826 1.00 93.31 203 ASN A O 1
ATOM 1634 N N . GLU A 1 204 ? 13.432 -1.528 -29.915 1.00 94.38 204 GLU A N 1
ATOM 1635 C CA . GLU A 1 204 ? 12.292 -1.082 -29.106 1.00 94.38 204 GLU A CA 1
ATOM 1636 C C . GLU A 1 204 ? 12.375 -1.673 -27.698 1.00 94.38 204 GLU A C 1
ATOM 1638 O O . GLU A 1 204 ? 12.227 -0.936 -26.730 1.00 94.38 204 GLU A O 1
ATOM 1643 N N . VAL A 1 205 ? 12.744 -2.954 -27.567 1.00 95.06 205 VAL A N 1
ATOM 1644 C CA . VAL A 1 205 ? 13.010 -3.589 -26.263 1.00 95.06 205 VAL A CA 1
ATOM 1645 C C . VAL A 1 205 ? 14.092 -2.826 -25.490 1.00 95.06 205 VAL A C 1
ATOM 1647 O O . VAL A 1 205 ? 13.893 -2.487 -24.323 1.00 95.06 205 VAL A O 1
ATOM 1650 N N . THR A 1 206 ? 15.217 -2.493 -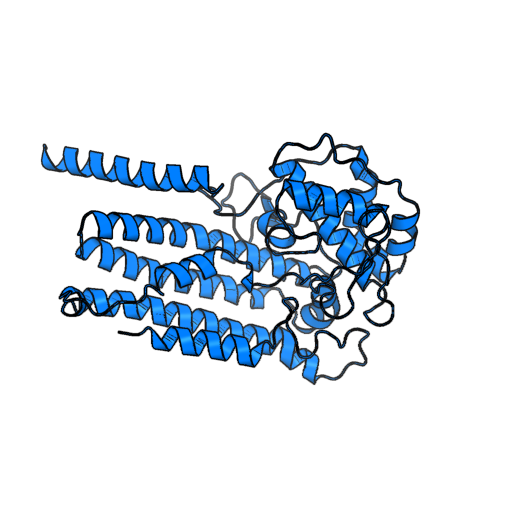26.132 1.00 95.81 206 THR A N 1
ATOM 1651 C CA . THR A 1 206 ? 16.296 -1.704 -25.511 1.00 95.81 206 THR A CA 1
ATOM 1652 C C . THR A 1 206 ? 15.810 -0.324 -25.059 1.00 95.81 206 THR A C 1
ATOM 1654 O O . THR A 1 206 ? 16.164 0.123 -23.964 1.00 95.81 206 THR A O 1
ATOM 1657 N N . SER A 1 207 ? 14.979 0.346 -25.868 1.00 97.31 207 SER A N 1
ATOM 1658 C CA . SER A 1 207 ? 14.379 1.638 -25.512 1.00 97.31 207 SER A CA 1
ATOM 1659 C C . SER A 1 207 ? 13.447 1.510 -24.307 1.00 97.31 207 SER A C 1
ATOM 1661 O O . SER A 1 207 ? 13.622 2.240 -23.332 1.00 97.31 207 SER A O 1
ATOM 1663 N N . CYS A 1 208 ? 12.532 0.535 -24.321 1.00 97.69 208 CYS A N 1
ATOM 1664 C CA . CYS A 1 208 ? 11.609 0.282 -23.216 1.00 97.69 208 CYS A CA 1
ATOM 1665 C C . CYS A 1 208 ? 12.355 -0.034 -21.914 1.00 97.69 208 CYS A C 1
ATOM 1667 O O . CYS A 1 208 ? 11.973 0.452 -20.857 1.00 97.69 208 CYS A O 1
ATOM 1669 N N . LEU A 1 209 ? 13.449 -0.803 -21.956 1.00 97.62 209 LEU A N 1
ATOM 1670 C CA . LEU A 1 209 ? 14.273 -1.056 -20.767 1.00 97.62 209 LEU A CA 1
ATOM 1671 C C . LEU A 1 209 ? 14.953 0.224 -20.252 1.00 97.62 209 LEU A C 1
ATOM 1673 O O . LEU A 1 209 ? 15.001 0.458 -19.046 1.00 97.62 209 LEU A O 1
ATOM 1677 N N . CYS A 1 210 ? 15.446 1.096 -21.135 1.00 98.12 210 CYS A N 1
ATOM 1678 C CA . CYS A 1 210 ? 15.992 2.385 -20.701 1.00 98.12 210 CYS A CA 1
ATOM 1679 C C . CYS A 1 210 ? 14.920 3.279 -20.052 1.00 98.12 210 CYS A C 1
ATO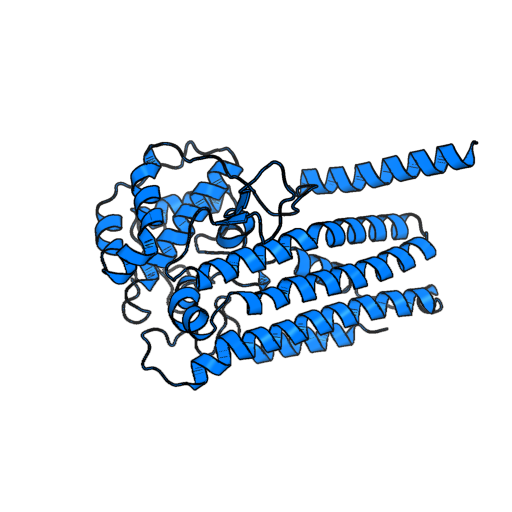M 1681 O O . CYS A 1 210 ? 15.187 3.905 -19.026 1.00 98.12 210 CYS A O 1
ATOM 1683 N N . GLU A 1 211 ? 13.713 3.324 -20.617 1.00 98.25 211 GLU A N 1
ATOM 1684 C CA . GLU A 1 211 ? 12.574 4.061 -20.054 1.00 98.25 211 GLU A CA 1
ATOM 1685 C C . GLU A 1 211 ? 12.117 3.469 -18.717 1.00 98.25 211 GLU A C 1
ATOM 1687 O O . GLU A 1 211 ? 11.911 4.204 -17.751 1.00 98.25 211 GLU A O 1
ATOM 1692 N N . LEU A 1 212 ? 12.061 2.140 -18.618 1.00 98.38 212 LEU A N 1
ATOM 1693 C CA . LEU A 1 212 ? 11.729 1.429 -17.389 1.00 98.38 212 LEU A CA 1
ATOM 1694 C C . LEU A 1 212 ? 12.704 1.780 -16.262 1.00 98.38 212 LEU A C 1
ATOM 1696 O O . LEU A 1 212 ? 12.262 2.056 -15.147 1.00 98.38 212 LEU A O 1
ATOM 1700 N N . ALA A 1 213 ? 14.010 1.820 -16.541 1.00 98.38 213 ALA A N 1
ATOM 1701 C CA . ALA A 1 213 ? 15.011 2.233 -15.559 1.00 98.38 213 ALA A CA 1
ATOM 1702 C C . ALA A 1 213 ? 14.735 3.652 -15.027 1.00 98.38 213 ALA A C 1
ATOM 1704 O O . ALA A 1 213 ? 14.718 3.853 -13.812 1.00 98.38 213 ALA A O 1
ATOM 1705 N N . ASN A 1 214 ? 14.416 4.606 -15.912 1.00 98.50 214 ASN A N 1
ATOM 1706 C CA . ASN A 1 214 ? 14.052 5.969 -15.511 1.00 98.50 214 ASN A CA 1
ATOM 1707 C C . ASN A 1 214 ? 12.780 5.990 -14.644 1.00 98.50 214 ASN A C 1
ATOM 1709 O O . ASN A 1 214 ? 12.730 6.682 -13.630 1.00 98.50 214 ASN A O 1
ATOM 1713 N N . HIS A 1 215 ? 11.761 5.198 -14.988 1.00 98.38 215 HIS A N 1
ATOM 1714 C CA . HIS A 1 215 ? 10.535 5.111 -14.191 1.00 98.38 215 HIS A CA 1
ATOM 1715 C C . HIS A 1 215 ? 10.752 4.456 -12.816 1.00 98.38 215 HIS A C 1
ATOM 1717 O O . HIS A 1 215 ? 10.082 4.816 -11.845 1.00 98.38 215 HIS A O 1
ATOM 1723 N N . ILE A 1 216 ? 11.707 3.530 -12.688 1.00 98.06 216 ILE A N 1
ATOM 1724 C CA . ILE A 1 216 ? 12.113 2.963 -11.392 1.00 98.06 216 ILE A CA 1
ATOM 1725 C C . ILE A 1 216 ? 12.861 4.008 -10.545 1.00 98.06 216 ILE A C 1
ATOM 1727 O O . ILE A 1 216 ? 12.674 4.069 -9.322 1.00 98.06 216 ILE A O 1
ATOM 1731 N N . ASP A 1 217 ? 13.659 4.872 -11.170 1.00 98.31 217 ASP A N 1
ATOM 1732 C CA . ASP A 1 217 ? 14.270 6.013 -10.483 1.00 98.31 217 ASP A CA 1
ATOM 1733 C C . ASP A 1 217 ? 13.210 7.031 -10.026 1.00 98.31 217 ASP A C 1
ATOM 1735 O O . ASP A 1 217 ? 13.260 7.489 -8.881 1.00 98.31 217 ASP A O 1
ATOM 1739 N N . ASP A 1 218 ? 12.184 7.302 -10.839 1.00 97.81 218 ASP A N 1
ATOM 1740 C CA . ASP A 1 218 ? 11.037 8.136 -10.450 1.00 97.81 218 ASP A CA 1
ATOM 1741 C C . ASP A 1 218 ? 10.254 7.535 -9.272 1.00 97.81 218 ASP A C 1
ATOM 1743 O O . ASP A 1 218 ? 9.859 8.261 -8.352 1.00 97.81 218 ASP A O 1
ATOM 1747 N N . LEU A 1 219 ? 10.049 6.211 -9.256 1.00 96.38 219 LEU A N 1
ATOM 1748 C CA . LEU A 1 219 ? 9.471 5.495 -8.112 1.00 96.38 219 LEU A CA 1
ATOM 1749 C C . LEU A 1 219 ? 10.323 5.682 -6.855 1.00 96.38 219 LEU A C 1
ATOM 1751 O O . LEU A 1 219 ? 9.790 5.944 -5.773 1.00 96.38 219 LEU A O 1
ATOM 1755 N N . THR A 1 220 ? 11.646 5.584 -6.992 1.00 97.00 220 THR A N 1
ATOM 1756 C CA . THR A 1 220 ? 12.584 5.800 -5.885 1.00 97.00 220 THR A CA 1
ATOM 1757 C C . THR A 1 220 ? 12.480 7.230 -5.364 1.00 97.00 220 THR A C 1
ATOM 1759 O O . THR A 1 220 ? 12.328 7.433 -4.159 1.00 97.00 220 THR A O 1
ATOM 1762 N N . ALA A 1 221 ? 12.479 8.227 -6.250 1.00 97.88 221 ALA A N 1
ATOM 1763 C CA . ALA A 1 221 ? 12.319 9.629 -5.880 1.00 97.88 221 ALA A CA 1
ATOM 1764 C C . ALA A 1 221 ? 10.973 9.882 -5.180 1.00 97.88 221 ALA A C 1
ATOM 1766 O O . ALA A 1 221 ? 10.938 10.520 -4.126 1.00 97.88 221 ALA A O 1
ATOM 1767 N N . ALA A 1 222 ? 9.878 9.325 -5.708 1.00 96.75 222 ALA A N 1
ATOM 1768 C CA . ALA A 1 222 ? 8.550 9.392 -5.102 1.00 96.75 222 ALA A CA 1
ATOM 1769 C C . ALA A 1 222 ? 8.518 8.775 -3.698 1.00 96.75 222 ALA A C 1
ATOM 1771 O O . ALA A 1 222 ? 7.898 9.339 -2.797 1.00 96.75 222 ALA A O 1
ATOM 1772 N N . PHE A 1 223 ? 9.220 7.661 -3.491 1.00 94.50 223 PHE A N 1
ATOM 1773 C CA . PHE A 1 223 ? 9.302 6.995 -2.196 1.00 94.50 223 PHE A CA 1
ATOM 1774 C C . PHE A 1 223 ? 10.089 7.816 -1.166 1.00 94.50 223 PHE A C 1
ATOM 1776 O O . PHE A 1 223 ? 9.697 7.901 0.001 1.00 94.50 223 PHE A O 1
ATOM 1783 N N . MET A 1 224 ? 11.150 8.507 -1.594 1.00 97.06 224 MET A N 1
ATOM 1784 C CA . MET A 1 224 ? 11.952 9.371 -0.718 1.00 97.06 224 MET A CA 1
ATOM 1785 C C . MET A 1 224 ? 11.195 10.604 -0.209 1.00 97.06 224 MET A C 1
ATOM 1787 O O . MET A 1 224 ? 11.558 11.154 0.836 1.00 97.06 224 MET A O 1
ATOM 1791 N N . ARG A 1 225 ? 10.078 10.976 -0.851 1.00 97.25 225 ARG A N 1
ATOM 1792 C CA . ARG A 1 225 ? 9.163 12.026 -0.366 1.00 97.25 225 ARG A CA 1
ATOM 1793 C C . ARG A 1 225 ? 8.519 11.698 0.979 1.00 97.25 225 ARG A C 1
ATOM 1795 O O . ARG A 1 225 ? 7.995 12.589 1.645 1.00 97.25 225 ARG A O 1
ATOM 1802 N N . MET A 1 226 ? 8.616 10.452 1.451 1.00 95.44 226 MET A N 1
ATOM 1803 C CA . MET A 1 226 ? 8.281 10.089 2.832 1.00 95.44 226 MET A CA 1
ATOM 1804 C C . MET A 1 226 ? 8.979 11.011 3.850 1.00 95.44 226 MET A C 1
ATOM 1806 O O . MET A 1 226 ? 8.398 11.362 4.874 1.00 95.44 226 MET A O 1
ATOM 1810 N N . HIS A 1 227 ? 10.203 11.460 3.552 1.00 96.56 227 HIS A N 1
ATOM 1811 C CA . HIS A 1 227 ? 10.973 12.356 4.416 1.00 96.56 227 HIS A CA 1
ATOM 1812 C C . HIS A 1 227 ? 10.429 13.782 4.532 1.00 96.56 227 HIS A C 1
ATOM 1814 O O . HIS A 1 227 ? 10.831 14.475 5.463 1.00 96.56 227 HIS A O 1
ATOM 1820 N N . GLU A 1 228 ? 9.552 14.213 3.624 1.00 96.81 228 GLU A N 1
ATOM 1821 C CA . GLU A 1 228 ? 9.022 15.582 3.595 1.00 96.81 228 GLU A CA 1
ATOM 1822 C C . GLU A 1 228 ? 8.030 15.846 4.736 1.00 96.81 228 GLU A C 1
ATOM 1824 O O . GLU A 1 228 ? 8.020 16.945 5.285 1.00 96.81 228 GLU A O 1
ATOM 1829 N N . GLY A 1 229 ? 7.220 14.848 5.114 1.00 95.38 229 GLY A N 1
ATOM 1830 C CA . GLY A 1 229 ? 6.122 15.040 6.068 1.00 95.38 229 GLY A CA 1
ATOM 1831 C C . GLY A 1 229 ? 5.953 13.960 7.135 1.00 95.38 229 GLY A C 1
ATOM 1832 O O . GLY A 1 229 ? 5.155 14.163 8.048 1.00 95.38 229 GLY A O 1
ATOM 1833 N N . LEU A 1 230 ? 6.692 12.842 7.071 1.00 96.94 230 LEU A N 1
ATOM 1834 C CA . LEU A 1 230 ? 6.611 11.786 8.084 1.00 96.94 230 LEU A CA 1
ATOM 1835 C C . LEU A 1 230 ? 7.681 11.966 9.170 1.00 96.94 230 LEU A C 1
ATOM 1837 O O . LEU A 1 230 ? 8.882 11.822 8.913 1.00 96.94 230 LEU A O 1
ATOM 1841 N N . ASP A 1 231 ? 7.232 12.196 10.400 1.00 96.06 231 ASP A N 1
ATOM 1842 C CA . ASP A 1 231 ? 8.027 12.132 11.624 1.00 96.06 231 ASP A CA 1
ATOM 1843 C C . ASP A 1 231 ? 8.297 10.675 12.033 1.00 96.06 231 ASP A C 1
ATOM 1845 O O . ASP A 1 231 ? 7.392 9.840 12.110 1.00 96.06 231 ASP A O 1
ATOM 1849 N N . ALA A 1 232 ? 9.565 10.367 12.311 1.00 94.31 232 ALA A N 1
ATOM 1850 C CA . ALA A 1 232 ? 10.001 9.004 12.599 1.00 94.31 232 ALA A CA 1
ATOM 1851 C C . ALA A 1 232 ? 9.487 8.461 13.938 1.00 94.31 232 ALA A C 1
ATOM 1853 O O . ALA A 1 232 ? 9.143 7.281 14.024 1.00 94.31 232 ALA A O 1
ATOM 1854 N N . ASN A 1 233 ? 9.404 9.305 14.967 1.00 91.75 233 ASN A N 1
ATOM 1855 C CA . ASN A 1 233 ? 8.939 8.885 16.285 1.00 91.75 233 ASN A CA 1
ATOM 1856 C C . ASN A 1 233 ? 7.426 8.678 16.281 1.00 91.75 233 ASN A C 1
ATOM 1858 O O . ASN A 1 233 ? 6.952 7.666 16.793 1.00 91.75 233 ASN A O 1
ATOM 1862 N N . LYS A 1 234 ? 6.673 9.576 15.639 1.00 92.69 234 LYS A N 1
ATOM 1863 C CA . LYS A 1 234 ? 5.221 9.428 15.481 1.00 92.69 234 LYS A CA 1
ATOM 1864 C C . LYS A 1 234 ? 4.872 8.219 14.628 1.00 92.69 234 LYS A C 1
ATOM 1866 O O . LYS A 1 234 ? 4.020 7.428 15.021 1.00 92.69 234 LYS A O 1
ATOM 1871 N N . PHE A 1 235 ? 5.583 7.999 13.520 1.00 94.06 235 PHE A N 1
ATOM 1872 C CA . PHE A 1 235 ? 5.413 6.772 12.746 1.00 94.06 235 PHE A CA 1
ATOM 1873 C C . PHE A 1 235 ? 5.618 5.532 13.621 1.00 94.06 235 PHE A C 1
ATOM 1875 O O . PHE A 1 235 ? 4.755 4.658 13.653 1.00 94.06 235 PHE A O 1
ATOM 1882 N N . TYR A 1 236 ? 6.739 5.453 14.344 1.00 90.81 236 TYR A N 1
ATOM 1883 C CA . TYR A 1 236 ? 7.091 4.258 15.107 1.00 90.81 236 TYR A CA 1
ATOM 1884 C C . TYR A 1 236 ? 6.155 3.993 16.291 1.00 90.81 236 TYR A C 1
ATOM 1886 O O . TYR A 1 236 ? 5.755 2.847 16.503 1.00 90.81 236 TYR A O 1
ATOM 1894 N N . HIS A 1 237 ? 5.827 5.028 17.065 1.00 87.38 237 HIS A N 1
ATOM 1895 C CA . HIS A 1 237 ? 5.094 4.890 18.322 1.00 87.38 237 HIS A CA 1
ATOM 1896 C C . HIS A 1 237 ? 3.580 5.047 18.171 1.00 87.38 237 HIS A C 1
ATOM 1898 O O . HIS A 1 237 ? 2.842 4.403 18.913 1.00 87.38 237 HIS A O 1
ATOM 1904 N N . GLU A 1 238 ? 3.113 5.875 17.234 1.00 89.81 238 GLU A N 1
ATOM 1905 C CA . GLU A 1 238 ? 1.688 6.179 17.081 1.00 89.81 238 GLU A CA 1
ATOM 1906 C C . GLU A 1 238 ? 1.057 5.405 15.925 1.00 89.81 238 GLU A C 1
ATOM 1908 O O . GLU A 1 238 ? 0.040 4.765 16.144 1.00 89.81 238 GLU A O 1
ATOM 1913 N N . LEU A 1 239 ? 1.650 5.385 14.725 1.00 93.25 239 LEU A N 1
ATOM 1914 C CA . LEU A 1 239 ? 1.004 4.759 13.558 1.00 93.25 239 LEU A CA 1
ATOM 1915 C C . LEU A 1 239 ? 1.279 3.257 13.435 1.00 93.25 239 LEU A C 1
ATOM 1917 O O . LEU A 1 239 ? 0.371 2.441 13.257 1.00 93.25 239 LEU A O 1
ATOM 1921 N N . ARG A 1 240 ? 2.559 2.882 13.487 1.00 92.69 240 ARG A N 1
ATOM 1922 C CA . ARG A 1 240 ? 3.054 1.536 13.180 1.00 92.69 240 ARG A CA 1
ATOM 1923 C C . ARG A 1 240 ? 2.355 0.413 13.958 1.00 92.69 240 ARG A C 1
ATOM 1925 O O . ARG A 1 240 ? 2.125 -0.633 13.346 1.00 92.69 240 ARG A O 1
ATOM 1932 N N . PRO A 1 241 ? 1.974 0.572 15.242 1.00 91.38 241 PRO A N 1
ATOM 1933 C CA . PRO A 1 241 ? 1.221 -0.458 15.951 1.00 91.38 241 PRO A CA 1
ATOM 1934 C C . PRO A 1 241 ? -0.081 -0.863 15.260 1.00 91.38 241 PRO A C 1
ATOM 1936 O O . PRO A 1 241 ? -0.393 -2.056 15.209 1.00 91.38 241 PRO A O 1
ATOM 1939 N N . TYR A 1 242 ? -0.791 0.105 14.675 1.00 94.81 242 TYR A N 1
ATOM 1940 C CA . TYR A 1 242 ? -2.070 -0.113 14.001 1.00 94.81 242 TYR A CA 1
ATOM 1941 C C . TYR A 1 242 ? -1.925 -0.755 12.621 1.00 94.81 242 TYR A C 1
ATOM 1943 O O . TYR A 1 242 ? -2.885 -1.325 12.114 1.00 94.81 242 TYR A O 1
ATOM 1951 N N . LEU A 1 243 ? -0.724 -0.751 12.040 1.00 94.88 243 LEU A N 1
ATOM 1952 C CA . LEU A 1 243 ? -0.426 -1.453 10.790 1.00 94.88 243 LEU A CA 1
ATOM 1953 C C . LEU A 1 243 ? -0.180 -2.957 10.995 1.00 94.88 243 LEU A C 1
ATOM 1955 O O . LEU A 1 243 ? -0.219 -3.722 10.034 1.00 94.88 243 LEU A O 1
ATOM 1959 N N . GLY A 1 244 ? 0.110 -3.398 12.224 1.00 92.12 244 GLY A N 1
ATOM 1960 C CA . GLY A 1 244 ? 0.456 -4.791 12.513 1.00 92.12 244 GLY A CA 1
ATOM 1961 C C . GLY A 1 244 ? -0.763 -5.712 12.622 1.00 92.12 244 GLY A C 1
ATOM 1962 O O . GLY A 1 244 ? -1.750 -5.368 13.267 1.00 92.12 244 GLY A O 1
ATOM 1963 N N . GLY A 1 245 ? -0.667 -6.920 12.063 1.00 93.62 245 GLY A N 1
ATOM 1964 C CA . GLY A 1 245 ? -1.667 -7.987 12.226 1.00 93.62 245 GLY A CA 1
ATOM 1965 C C . GLY A 1 245 ? -1.511 -8.740 13.551 1.00 93.62 245 GLY A C 1
ATOM 1966 O O . GLY A 1 245 ? -0.837 -8.264 14.451 1.00 93.62 245 GLY A O 1
ATOM 1967 N N . TRP A 1 246 ? -2.090 -9.924 13.701 1.00 94.12 246 TRP A N 1
ATOM 1968 C CA . TRP A 1 246 ? -2.010 -10.774 14.906 1.00 94.12 246 TRP A CA 1
ATOM 1969 C C . TRP A 1 246 ? -1.466 -12.174 14.574 1.00 94.12 246 TRP A C 1
ATOM 1971 O O . TRP A 1 246 ? -1.919 -13.183 15.110 1.00 94.12 246 TRP A O 1
ATOM 1981 N N . ASP A 1 247 ? -0.475 -12.256 13.689 1.00 89.00 247 ASP A N 1
ATOM 1982 C CA . ASP A 1 247 ? 0.165 -13.494 13.223 1.00 89.00 247 ASP A CA 1
ATOM 1983 C C . ASP A 1 247 ? 0.816 -14.309 14.357 1.00 89.00 247 ASP A C 1
ATOM 1985 O O . ASP A 1 247 ? 0.810 -15.543 14.333 1.00 89.00 247 ASP A O 1
ATOM 1989 N N . LYS A 1 248 ? 1.353 -13.634 15.381 1.00 85.50 248 LYS A N 1
ATOM 1990 C CA . LYS A 1 248 ? 1.974 -14.299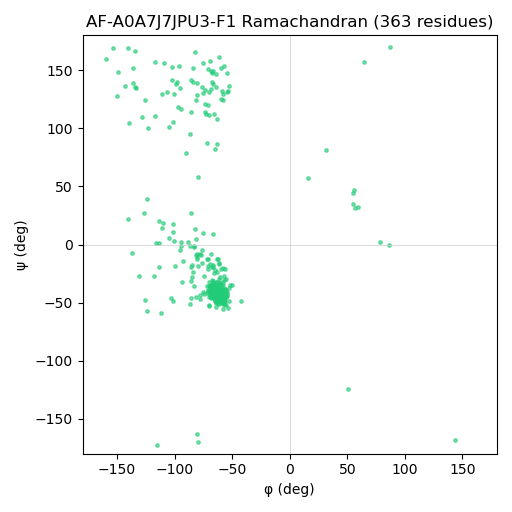 16.539 1.00 85.50 248 LYS A CA 1
ATOM 1991 C C . LYS A 1 248 ? 0.959 -14.776 17.572 1.00 85.50 248 LYS A C 1
ATOM 1993 O O . LYS A 1 248 ? 1.071 -15.906 18.041 1.00 85.50 248 LYS A O 1
ATOM 1998 N N . ILE A 1 249 ? -0.013 -13.931 17.918 1.00 88.00 249 ILE A N 1
ATOM 1999 C CA . ILE A 1 249 ? -0.963 -14.208 19.008 1.00 88.00 249 ILE A CA 1
ATOM 2000 C C . ILE A 1 249 ? -2.174 -15.028 18.545 1.00 88.00 249 ILE A C 1
ATOM 2002 O O . ILE A 1 249 ? -2.677 -15.845 19.311 1.00 88.00 249 ILE A O 1
ATOM 2006 N N . GLY A 1 250 ? -2.603 -14.862 17.288 1.00 93.62 250 GLY A N 1
ATOM 2007 C CA . GLY A 1 250 ? -3.883 -15.366 16.794 1.00 93.62 250 GLY A CA 1
ATOM 2008 C C . GLY A 1 250 ? -5.082 -14.695 17.477 1.00 93.62 250 GLY A C 1
ATOM 2009 O O . GLY A 1 250 ? -4.977 -14.171 18.584 1.00 93.62 250 GLY A O 1
ATOM 2010 N N . MET A 1 251 ? -6.241 -14.705 16.822 1.00 95.75 251 MET A N 1
ATOM 2011 C CA . MET A 1 251 ? -7.464 -14.126 17.386 1.00 95.75 251 MET A CA 1
ATOM 2012 C C . MET A 1 251 ? -8.690 -14.953 17.015 1.00 95.75 251 MET A C 1
ATOM 2014 O O . MET A 1 251 ? -8.805 -15.393 15.875 1.00 95.75 251 MET A O 1
ATOM 2018 N N . ILE A 1 252 ? -9.591 -15.189 17.969 1.00 98.25 252 ILE A N 1
ATOM 2019 C CA . ILE A 1 252 ? -10.898 -15.816 17.713 1.00 98.25 252 ILE A CA 1
ATOM 2020 C C . ILE A 1 252 ? -11.809 -14.772 17.073 1.00 98.25 252 ILE A C 1
ATOM 2022 O O . ILE A 1 252 ? -11.844 -13.630 17.525 1.00 98.25 252 ILE A O 1
ATOM 2026 N N . TYR A 1 253 ? -12.536 -15.159 16.030 1.00 98.38 253 TYR A N 1
ATOM 2027 C CA . TYR A 1 253 ? -13.455 -14.272 15.324 1.00 98.38 253 TYR A CA 1
ATOM 2028 C C . TYR A 1 253 ? -14.863 -14.670 15.733 1.00 98.38 253 TYR A C 1
ATOM 2030 O O . TYR A 1 253 ? -15.380 -15.687 15.264 1.00 98.38 253 TYR A O 1
ATOM 2038 N N . GLU A 1 254 ? -15.457 -13.908 16.651 1.00 98.50 254 GLU A N 1
ATOM 2039 C CA . GLU A 1 254 ? -16.772 -14.227 17.201 1.00 98.50 254 GLU A CA 1
ATOM 2040 C C . GLU A 1 254 ? -17.819 -14.322 16.080 1.00 98.50 254 GLU A C 1
ATOM 2042 O O . GLU A 1 254 ? -17.923 -13.439 15.228 1.00 98.50 254 GLU A O 1
ATOM 2047 N N . GLY A 1 255 ? -18.580 -15.420 16.063 1.00 97.88 255 GLY A N 1
ATOM 2048 C CA . GLY A 1 255 ? -19.582 -15.695 15.027 1.00 97.88 255 GLY A CA 1
ATOM 2049 C C . GLY A 1 255 ? -19.020 -16.215 13.697 1.00 97.88 255 GLY A C 1
ATOM 2050 O O . GLY A 1 255 ? -19.797 -16.449 12.776 1.00 97.88 255 GLY A O 1
ATOM 2051 N N . VAL A 1 256 ? -17.701 -16.414 13.582 1.00 97.94 256 VAL A N 1
ATOM 2052 C CA . VAL A 1 256 ? -17.042 -16.878 12.347 1.00 97.94 256 VAL A CA 1
ATOM 2053 C C . VAL A 1 256 ? -16.179 -18.118 12.580 1.00 97.94 256 VAL A C 1
ATOM 2055 O O . VAL A 1 256 ? -16.256 -19.072 11.811 1.00 97.94 256 VAL A O 1
ATOM 2058 N N . SER A 1 257 ? -15.333 -18.117 13.614 1.00 96.94 257 SER A N 1
ATOM 2059 C CA . SER A 1 257 ? -14.415 -19.223 13.908 1.00 96.94 257 SER A CA 1
ATOM 2060 C C . SER A 1 257 ? -14.132 -19.332 15.399 1.00 96.94 257 SER A C 1
ATOM 2062 O O . SER A 1 257 ? -13.640 -18.381 16.004 1.00 96.94 257 SER A O 1
ATOM 2064 N N . ASP A 1 258 ? -14.314 -20.535 15.950 1.00 95.69 258 ASP A N 1
ATOM 2065 C CA . ASP A 1 258 ? -13.949 -20.880 17.333 1.00 95.69 258 ASP A CA 1
ATOM 2066 C C . ASP A 1 258 ? -12.439 -21.109 17.520 1.00 95.69 258 ASP A C 1
ATOM 2068 O O . ASP A 1 258 ? -11.946 -21.259 18.640 1.00 95.69 258 ASP A O 1
ATOM 2072 N N . ARG A 1 259 ? -11.676 -21.165 16.421 1.00 97.19 259 ARG A N 1
ATOM 2073 C CA . ARG A 1 259 ? -10.215 -21.310 16.446 1.00 97.19 259 ARG A CA 1
ATOM 2074 C C . ARG A 1 259 ? -9.534 -19.968 16.182 1.00 97.19 259 ARG A C 1
ATOM 2076 O O . ARG A 1 259 ? -9.990 -19.241 15.294 1.00 97.19 259 ARG A O 1
ATOM 2083 N N . PRO A 1 260 ? -8.419 -19.659 16.875 1.00 97.12 260 PRO A N 1
ATOM 2084 C CA . PRO A 1 260 ? -7.645 -18.459 16.596 1.00 97.12 260 PRO A CA 1
ATOM 2085 C C . PRO A 1 260 ? -7.128 -18.428 15.154 1.00 97.12 260 PRO A C 1
ATOM 2087 O O . PRO A 1 260 ? -6.425 -19.338 14.713 1.00 97.12 260 PRO A O 1
ATOM 2090 N N . ILE A 1 261 ? -7.439 -17.349 14.445 1.00 96.75 261 ILE A N 1
ATOM 2091 C CA . ILE A 1 261 ? -6.964 -17.052 13.098 1.00 96.75 261 ILE A CA 1
ATOM 2092 C C . ILE A 1 261 ? -5.736 -16.145 13.204 1.00 96.75 261 ILE A C 1
ATOM 2094 O O . ILE A 1 261 ? -5.724 -15.181 13.970 1.00 96.75 261 ILE A O 1
ATOM 2098 N N . LYS A 1 262 ? -4.693 -16.453 12.432 1.00 95.62 262 LYS A N 1
ATOM 2099 C CA . LYS A 1 262 ? -3.461 -15.662 12.340 1.00 95.62 262 LYS A CA 1
ATOM 2100 C C . LYS A 1 262 ? -3.494 -14.820 11.075 1.00 95.62 262 LYS A C 1
ATOM 2102 O O . LYS A 1 262 ? -3.743 -15.358 10.003 1.00 95.62 262 LYS A O 1
ATOM 2107 N N . MET A 1 263 ? -3.226 -13.525 11.211 1.00 95.12 263 MET A N 1
ATOM 2108 C CA . MET A 1 263 ? -3.218 -12.584 10.091 1.00 95.12 263 MET A CA 1
ATOM 2109 C C . MET A 1 263 ? -1.991 -11.691 10.150 1.00 95.12 263 MET A C 1
ATOM 2111 O O . MET A 1 263 ? -1.652 -11.160 11.208 1.00 95.12 263 MET A O 1
ATOM 2115 N N . THR A 1 264 ? -1.353 -11.504 9.005 1.00 93.31 264 THR A N 1
ATOM 2116 C CA . THR A 1 264 ? -0.244 -10.569 8.828 1.00 93.31 264 THR A CA 1
ATOM 2117 C C . THR A 1 264 ? -0.792 -9.181 8.512 1.00 93.31 264 THR A C 1
ATOM 2119 O O . THR A 1 264 ? -1.791 -9.064 7.813 1.00 93.31 264 THR A O 1
ATOM 2122 N N . GLY A 1 265 ? -0.163 -8.134 9.046 1.00 92.50 265 GLY A N 1
ATOM 2123 C CA . GLY A 1 265 ? -0.611 -6.760 8.830 1.00 92.50 265 GLY A CA 1
ATOM 2124 C C . GLY A 1 265 ? -0.190 -6.181 7.483 1.00 92.50 265 GLY A C 1
ATOM 2125 O O . GLY A 1 265 ? 0.360 -6.868 6.619 1.00 92.50 265 GLY A O 1
ATOM 2126 N N . GLY A 1 266 ? -0.399 -4.874 7.340 1.00 90.12 266 GLY A N 1
ATOM 2127 C CA . GLY A 1 266 ? -0.025 -4.131 6.144 1.00 90.12 266 GLY A CA 1
ATOM 2128 C C . GLY A 1 266 ? 1.489 -4.053 5.975 1.00 90.12 266 GLY A C 1
ATOM 2129 O O . GLY A 1 266 ? 2.226 -3.850 6.942 1.00 90.12 266 GLY A O 1
ATOM 2130 N N . SER A 1 267 ? 1.975 -4.194 4.745 1.00 87.56 267 SER A N 1
ATOM 2131 C CA . SER A 1 267 ? 3.395 -4.051 4.419 1.00 87.56 267 SER A CA 1
ATOM 2132 C C . SER A 1 267 ? 3.579 -3.512 3.007 1.00 87.56 267 SER A C 1
ATOM 2134 O O . SER A 1 267 ? 2.817 -3.869 2.116 1.00 87.56 267 SER A O 1
ATOM 2136 N N . ALA A 1 268 ? 4.654 -2.751 2.784 1.00 85.00 268 ALA A N 1
ATOM 2137 C CA . ALA A 1 268 ? 5.076 -2.333 1.447 1.00 85.00 268 ALA A CA 1
ATOM 2138 C C . ALA A 1 268 ? 5.316 -3.521 0.492 1.00 85.00 268 ALA A C 1
ATOM 2140 O O . ALA A 1 268 ? 5.224 -3.358 -0.716 1.00 85.00 268 ALA A O 1
ATOM 2141 N N . ALA A 1 269 ? 5.555 -4.733 1.012 1.00 83.94 269 ALA A N 1
ATOM 2142 C CA . ALA A 1 269 ? 5.642 -5.949 0.198 1.00 83.94 269 ALA A CA 1
ATOM 2143 C C . ALA A 1 269 ? 4.338 -6.283 -0.560 1.00 83.94 269 ALA A C 1
ATOM 2145 O O . ALA A 1 269 ? 4.369 -7.079 -1.492 1.00 83.94 269 ALA A O 1
ATOM 2146 N N . GLN A 1 270 ? 3.209 -5.686 -0.163 1.00 89.19 270 GLN A N 1
ATOM 2147 C CA . GLN A 1 270 ? 1.901 -5.827 -0.810 1.00 89.19 270 GLN A CA 1
ATOM 2148 C C . GLN A 1 270 ? 1.675 -4.797 -1.939 1.00 89.19 270 GLN A C 1
ATOM 2150 O O . GLN A 1 270 ? 0.593 -4.769 -2.515 1.00 89.19 270 GLN A O 1
ATOM 2155 N N . CYS A 1 271 ? 2.657 -3.939 -2.243 1.00 91.38 271 CYS A N 1
ATOM 2156 C CA . CYS A 1 271 ? 2.625 -3.036 -3.395 1.00 91.38 271 CYS A CA 1
ATOM 2157 C C . CYS A 1 271 ? 2.852 -3.830 -4.693 1.00 91.38 271 CYS A C 1
ATOM 2159 O O . CYS A 1 271 ? 3.934 -4.380 -4.913 1.00 91.38 271 CYS A O 1
ATOM 2161 N N . THR A 1 272 ? 1.836 -3.883 -5.557 1.00 90.50 272 THR A N 1
ATOM 2162 C CA . THR A 1 272 ? 1.837 -4.730 -6.760 1.00 90.50 272 THR A CA 1
ATOM 2163 C C . THR A 1 272 ? 2.869 -4.297 -7.798 1.00 90.50 272 THR A C 1
ATOM 2165 O O . THR A 1 272 ? 3.505 -5.151 -8.407 1.00 90.50 272 THR A O 1
ATOM 2168 N N . GLY A 1 273 ? 3.093 -2.993 -7.999 1.00 88.94 273 GLY A N 1
ATOM 2169 C CA . GLY A 1 273 ? 3.995 -2.528 -9.062 1.00 88.94 273 GLY A CA 1
ATOM 2170 C C . GLY A 1 273 ? 5.454 -2.925 -8.851 1.00 88.94 273 GLY A C 1
ATOM 2171 O O . GLY A 1 273 ? 6.120 -3.323 -9.802 1.00 88.94 273 GLY A O 1
ATOM 2172 N N . VAL A 1 274 ? 5.943 -2.901 -7.607 1.00 86.31 274 VAL A N 1
ATOM 2173 C CA . VAL A 1 274 ? 7.311 -3.361 -7.301 1.00 86.31 274 VAL A CA 1
ATOM 2174 C C . VAL A 1 274 ? 7.448 -4.866 -7.555 1.00 86.31 274 VAL A C 1
ATOM 2176 O O . VAL A 1 274 ? 8.451 -5.299 -8.114 1.00 86.31 274 VAL A O 1
ATOM 2179 N N . GLN A 1 275 ? 6.419 -5.650 -7.214 1.00 91.00 275 GLN A N 1
ATOM 2180 C CA . GLN A 1 275 ? 6.382 -7.088 -7.508 1.00 91.00 275 GLN A CA 1
ATOM 2181 C C . GLN A 1 275 ? 6.339 -7.357 -9.021 1.00 91.00 275 GLN A C 1
ATOM 2183 O O . GLN A 1 275 ? 6.999 -8.275 -9.496 1.00 91.00 275 GLN A O 1
ATOM 2188 N N . ALA A 1 276 ? 5.609 -6.544 -9.791 1.00 93.31 276 ALA A N 1
ATOM 2189 C CA . ALA A 1 276 ? 5.544 -6.664 -11.246 1.00 93.31 276 ALA A CA 1
ATOM 2190 C C . ALA A 1 276 ? 6.907 -6.397 -11.909 1.00 93.31 276 ALA A C 1
ATOM 2192 O O . ALA A 1 276 ? 7.306 -7.153 -12.792 1.00 93.31 276 ALA A O 1
ATOM 2193 N N . ILE A 1 277 ? 7.647 -5.381 -11.445 1.00 94.00 277 ILE A N 1
ATOM 2194 C CA . ILE A 1 277 ? 9.023 -5.116 -11.900 1.00 94.00 277 ILE A CA 1
ATOM 2195 C C . ILE A 1 277 ? 9.927 -6.313 -11.593 1.00 94.00 277 ILE A C 1
ATOM 2197 O O . ILE A 1 277 ? 10.684 -6.752 -12.457 1.00 94.00 277 ILE A O 1
ATOM 2201 N N . ASP A 1 278 ? 9.837 -6.848 -10.372 1.00 90.56 278 ASP A N 1
ATOM 2202 C CA . ASP A 1 278 ? 10.612 -8.019 -9.968 1.00 90.56 278 ASP A CA 1
ATOM 2203 C C . ASP A 1 278 ? 10.325 -9.212 -10.882 1.00 90.56 278 ASP A C 1
ATOM 2205 O O . ASP A 1 278 ? 11.255 -9.777 -11.441 1.00 90.56 278 ASP A O 1
ATOM 2209 N N . ILE A 1 279 ? 9.056 -9.555 -11.107 1.00 91.31 279 ILE A N 1
ATOM 2210 C CA . ILE A 1 279 ? 8.669 -10.664 -11.992 1.00 91.31 279 ILE A CA 1
ATOM 2211 C C . ILE A 1 279 ? 9.174 -10.437 -13.422 1.00 91.31 279 ILE A C 1
ATOM 2213 O O . ILE A 1 279 ? 9.692 -11.366 -14.039 1.00 91.31 279 ILE A O 1
ATOM 2217 N N . PHE A 1 280 ? 9.050 -9.214 -13.938 1.00 92.38 280 PHE A N 1
ATOM 2218 C CA . PHE A 1 280 ? 9.463 -8.876 -15.296 1.00 92.38 280 PHE A CA 1
ATOM 2219 C C . PHE A 1 280 ? 10.978 -9.011 -15.506 1.00 92.38 280 PHE A C 1
ATOM 2221 O O . PHE A 1 280 ? 11.410 -9.527 -16.533 1.00 92.38 280 PHE A O 1
ATOM 2228 N N . LEU A 1 281 ? 11.790 -8.579 -14.535 1.00 89.38 281 LEU A N 1
ATOM 2229 C CA . LEU A 1 281 ? 13.252 -8.644 -14.632 1.00 89.38 281 LEU A CA 1
ATOM 2230 C C . LEU A 1 281 ? 13.822 -10.011 -14.219 1.00 89.38 281 LEU A C 1
ATOM 2232 O O . LEU A 1 281 ? 14.911 -10.366 -14.647 1.00 89.38 281 LEU A O 1
ATOM 2236 N N . GLN A 1 282 ? 13.115 -10.801 -13.406 1.00 76.00 282 GLN A N 1
ATOM 2237 C CA . GLN A 1 282 ? 13.607 -12.080 -12.866 1.00 76.00 282 GLN A CA 1
ATOM 2238 C C . GLN A 1 282 ? 13.375 -13.290 -13.792 1.00 76.00 282 GLN A C 1
ATOM 2240 O O . GLN A 1 282 ? 13.279 -14.428 -13.320 1.00 76.00 282 GLN A O 1
ATOM 2245 N N . VAL A 1 283 ? 13.303 -13.088 -15.111 1.00 60.12 283 VAL A N 1
ATOM 2246 C CA . VAL A 1 283 ? 13.172 -14.196 -16.067 1.00 60.12 283 VAL A CA 1
ATOM 2247 C C . VAL A 1 283 ? 14.444 -15.049 -16.025 1.00 60.12 283 VAL A C 1
ATOM 2249 O O . VAL A 1 283 ? 15.528 -14.619 -16.412 1.00 60.12 283 VAL A O 1
ATOM 2252 N N . GLN A 1 284 ? 14.317 -16.285 -15.535 1.00 55.00 284 GLN A N 1
ATOM 2253 C CA . GLN A 1 284 ? 15.415 -17.249 -15.532 1.00 55.00 284 GLN A CA 1
ATOM 2254 C C . GLN A 1 284 ? 15.817 -17.566 -16.976 1.00 55.00 284 GLN A C 1
ATOM 2256 O O . GLN A 1 284 ? 15.098 -18.258 -17.698 1.00 55.00 284 GLN A O 1
ATOM 2261 N N . HIS A 1 285 ? 16.984 -17.077 -17.393 1.00 49.78 285 HIS A N 1
ATOM 2262 C CA . HIS A 1 285 ? 17.582 -17.422 -18.678 1.00 49.78 285 HIS A CA 1
ATOM 2263 C C . HIS A 1 285 ? 18.087 -18.867 -18.628 1.00 49.78 285 HIS A C 1
ATOM 2265 O O . HIS A 1 285 ? 19.245 -19.125 -18.291 1.00 49.78 285 HIS A O 1
ATOM 2271 N N . ASN A 1 286 ? 17.213 -19.826 -18.942 1.00 41.91 286 ASN A N 1
ATOM 2272 C CA . ASN A 1 286 ? 17.661 -21.176 -19.253 1.00 41.91 286 ASN A CA 1
ATOM 2273 C C . ASN A 1 286 ? 18.628 -21.084 -20.433 1.00 41.91 286 ASN A C 1
ATOM 2275 O O . ASN A 1 286 ? 18.303 -20.515 -21.471 1.00 41.91 286 ASN A O 1
ATOM 2279 N N . SER A 1 287 ? 19.832 -21.617 -20.238 1.00 41.97 287 SER A N 1
ATOM 2280 C CA . SER A 1 287 ? 20.898 -21.661 -21.230 1.00 41.97 287 SER A CA 1
ATOM 2281 C C . SER A 1 287 ? 20.464 -22.508 -22.428 1.00 41.97 287 SER A C 1
ATOM 2283 O O . SER A 1 287 ? 20.718 -23.711 -22.474 1.00 41.97 287 SER A O 1
ATOM 2285 N N . MET A 1 288 ? 19.784 -21.897 -23.385 1.00 41.78 288 MET A N 1
ATOM 2286 C CA . MET A 1 288 ? 19.600 -22.451 -24.716 1.00 41.78 288 MET A CA 1
ATOM 2287 C C . MET A 1 288 ? 20.013 -21.372 -25.704 1.00 41.78 288 MET A C 1
ATOM 2289 O O . MET A 1 288 ? 19.359 -20.343 -25.766 1.00 41.78 288 MET A O 1
ATOM 2293 N N . GLU A 1 289 ? 21.149 -21.616 -26.362 1.00 50.88 289 GLU A N 1
ATOM 2294 C CA . GLU A 1 289 ? 21.648 -21.039 -27.625 1.00 50.88 289 GLU A CA 1
ATOM 2295 C C . GLU A 1 289 ? 20.972 -19.746 -28.128 1.00 50.88 289 GLU A C 1
ATOM 2297 O O . GLU A 1 289 ? 20.474 -19.705 -29.251 1.00 50.88 289 GLU A O 1
ATOM 2302 N N . ASP A 1 290 ? 20.963 -18.680 -27.325 1.00 54.75 290 ASP A N 1
ATOM 2303 C CA . ASP A 1 290 ? 20.374 -17.400 -27.718 1.00 54.75 290 ASP A CA 1
ATOM 2304 C C . ASP A 1 290 ? 21.463 -16.321 -27.758 1.00 54.75 290 ASP A C 1
ATOM 2306 O O . ASP A 1 290 ? 22.000 -15.909 -26.727 1.00 54.75 290 ASP A O 1
ATOM 2310 N N . ASN A 1 291 ? 21.796 -15.865 -28.970 1.00 55.69 291 ASN A N 1
ATOM 2311 C CA . ASN A 1 291 ? 22.792 -14.818 -29.254 1.00 55.69 291 ASN A CA 1
ATOM 2312 C C . ASN A 1 291 ? 22.364 -13.424 -28.728 1.00 55.69 291 ASN A C 1
ATOM 2314 O O . ASN A 1 291 ? 22.985 -12.414 -29.046 1.00 55.69 291 ASN A O 1
ATOM 2318 N N . SER A 1 292 ? 21.286 -13.327 -27.940 1.00 59.00 292 SER A N 1
ATOM 2319 C CA . SER A 1 292 ? 20.768 -12.075 -27.376 1.00 59.00 292 SER A CA 1
ATOM 2320 C C . SER A 1 292 ? 21.725 -11.422 -26.370 1.00 59.00 292 SER A C 1
ATOM 2322 O O . SER A 1 292 ? 21.720 -10.199 -26.233 1.00 59.00 292 SER A O 1
ATOM 2324 N N . ARG A 1 293 ? 22.608 -12.205 -25.730 1.00 65.12 293 ARG A N 1
ATOM 2325 C CA . ARG A 1 293 ? 23.689 -11.692 -24.864 1.00 65.12 293 ARG A CA 1
ATOM 2326 C C . ARG A 1 293 ? 24.835 -11.013 -25.619 1.00 65.12 293 ARG A C 1
ATOM 2328 O O . ARG A 1 293 ? 25.626 -10.327 -24.983 1.00 65.12 293 ARG A O 1
ATOM 2335 N N . ASP A 1 294 ? 24.902 -11.156 -26.942 1.00 73.25 294 ASP A N 1
ATOM 2336 C CA . ASP A 1 294 ? 25.906 -10.470 -27.765 1.00 73.25 294 ASP A CA 1
ATOM 2337 C C . ASP A 1 294 ? 25.502 -9.016 -28.077 1.00 73.25 294 ASP A C 1
ATOM 2339 O O . ASP A 1 294 ? 26.303 -8.244 -28.606 1.00 73.25 294 ASP A O 1
ATOM 2343 N N . ASN A 1 295 ? 24.264 -8.613 -27.756 1.00 86.62 295 ASN A N 1
ATOM 2344 C CA . ASN A 1 295 ? 23.818 -7.231 -27.901 1.00 86.62 295 ASN A CA 1
ATOM 2345 C C . ASN A 1 295 ? 24.176 -6.415 -26.648 1.00 86.62 295 ASN A C 1
ATOM 2347 O O . ASN A 1 295 ? 23.430 -6.391 -25.666 1.00 86.62 295 ASN A O 1
ATOM 2351 N N . GLU A 1 296 ? 25.319 -5.728 -26.707 1.00 91.31 296 GLU A N 1
ATOM 2352 C CA . GLU A 1 296 ? 25.845 -4.905 -25.609 1.00 91.31 296 GLU A CA 1
ATOM 2353 C C . GLU A 1 296 ? 24.854 -3.828 -25.133 1.00 91.31 296 GLU A C 1
ATOM 2355 O O . GLU A 1 296 ? 24.719 -3.613 -23.927 1.00 91.31 296 GLU A O 1
ATOM 2360 N N . ASP A 1 297 ? 24.117 -3.190 -26.048 1.00 93.56 297 ASP A N 1
ATOM 2361 C CA . ASP A 1 297 ? 23.152 -2.138 -25.706 1.00 93.56 297 ASP A CA 1
ATOM 2362 C C . ASP A 1 297 ? 21.953 -2.699 -24.930 1.00 93.56 297 ASP A C 1
ATOM 2364 O O . ASP A 1 297 ? 21.503 -2.096 -23.951 1.00 93.56 297 ASP A O 1
ATOM 2368 N N . LEU A 1 298 ? 21.456 -3.872 -25.332 1.00 92.81 298 LEU A N 1
ATOM 2369 C CA . LEU A 1 298 ? 20.361 -4.561 -24.650 1.00 92.81 298 LEU A CA 1
ATOM 2370 C C . LEU A 1 298 ? 20.778 -5.006 -23.243 1.00 92.81 298 LEU A C 1
ATOM 2372 O O . LEU A 1 298 ? 20.048 -4.773 -22.277 1.00 92.81 298 LEU A O 1
ATOM 2376 N N . VAL A 1 299 ? 21.972 -5.596 -23.118 1.00 92.62 299 VAL A N 1
ATOM 2377 C CA . VAL A 1 299 ? 22.557 -5.993 -21.827 1.00 92.62 299 VAL A CA 1
ATOM 2378 C C . VAL A 1 299 ? 22.730 -4.776 -20.920 1.00 92.62 299 VAL A C 1
ATOM 2380 O O . VAL A 1 299 ? 22.343 -4.812 -19.751 1.00 92.62 299 VAL A O 1
ATOM 2383 N N . LEU A 1 300 ? 23.244 -3.665 -21.455 1.00 95.44 300 LEU A N 1
ATOM 2384 C CA . LEU A 1 300 ? 23.404 -2.422 -20.708 1.00 95.44 300 LEU A CA 1
ATOM 2385 C C . LEU A 1 300 ? 22.055 -1.858 -20.237 1.00 95.44 300 LEU A C 1
ATOM 2387 O O . LEU A 1 300 ? 21.945 -1.427 -19.089 1.00 95.44 300 LEU A O 1
ATOM 2391 N N . ALA A 1 301 ? 21.029 -1.855 -21.092 1.00 96.31 301 ALA A N 1
ATOM 2392 C CA . ALA A 1 301 ? 19.692 -1.376 -20.741 1.00 96.31 301 ALA A CA 1
ATOM 2393 C C . ALA A 1 301 ? 19.024 -2.245 -19.662 1.00 96.31 301 ALA A C 1
ATOM 2395 O O . ALA A 1 301 ? 18.456 -1.719 -18.702 1.00 96.31 301 ALA A O 1
ATOM 2396 N N . TYR A 1 302 ? 19.155 -3.567 -19.766 1.00 95.25 302 TYR A N 1
ATOM 2397 C CA . TYR A 1 302 ? 18.683 -4.494 -18.742 1.00 95.25 302 TYR A CA 1
ATOM 2398 C C . TYR A 1 302 ? 19.419 -4.286 -17.406 1.00 95.25 302 TYR A C 1
ATOM 2400 O O . TYR A 1 302 ? 18.783 -4.114 -16.363 1.00 95.25 302 TYR A O 1
ATOM 2408 N N . ASN A 1 303 ? 20.755 -4.200 -17.426 1.00 95.00 303 ASN A N 1
ATOM 2409 C CA . ASN A 1 303 ? 21.558 -3.977 -16.221 1.00 95.00 303 ASN A CA 1
ATOM 2410 C C . ASN A 1 303 ? 21.228 -2.634 -15.542 1.00 95.00 303 ASN A C 1
ATOM 2412 O O . ASN A 1 303 ? 21.217 -2.560 -14.311 1.00 95.00 303 ASN A O 1
ATOM 2416 N N . LYS A 1 304 ? 20.871 -1.590 -16.308 1.00 97.50 304 LYS A N 1
ATOM 2417 C CA . LYS A 1 304 ? 20.348 -0.327 -15.751 1.00 97.50 304 LYS A CA 1
ATOM 2418 C C . LYS A 1 304 ? 19.055 -0.534 -14.959 1.00 97.50 304 LYS A C 1
ATOM 2420 O O . LYS A 1 304 ? 18.941 0.014 -13.866 1.00 97.50 304 LYS A O 1
ATOM 2425 N N . CYS A 1 305 ? 18.113 -1.341 -15.455 1.00 97.62 305 CYS A N 1
ATOM 2426 C CA . CYS A 1 305 ? 16.891 -1.669 -14.711 1.00 97.62 305 CYS A CA 1
ATOM 2427 C C . CYS A 1 305 ? 17.216 -2.383 -13.393 1.00 97.62 305 CYS A C 1
ATOM 2429 O O . CYS A 1 305 ? 16.711 -2.005 -12.337 1.00 97.62 305 CYS A O 1
ATOM 2431 N N . VAL A 1 306 ? 18.090 -3.394 -13.443 1.00 95.94 306 VAL A N 1
ATOM 2432 C CA . VAL A 1 306 ? 18.498 -4.169 -12.261 1.00 95.94 306 VAL A CA 1
ATOM 2433 C C . VAL A 1 306 ? 19.153 -3.273 -11.205 1.00 95.94 306 VAL A C 1
ATOM 2435 O O . VAL A 1 306 ? 18.810 -3.366 -10.021 1.00 95.94 306 VAL A O 1
ATOM 2438 N N . GLU A 1 307 ? 20.048 -2.367 -11.608 1.00 96.69 307 GLU A N 1
ATOM 2439 C CA . GLU A 1 307 ? 20.661 -1.403 -10.685 1.00 96.69 307 GLU A CA 1
ATOM 2440 C C . GLU A 1 307 ? 19.651 -0.390 -10.135 1.00 96.69 307 GLU A C 1
ATOM 2442 O O . GLU A 1 307 ? 19.687 -0.095 -8.938 1.00 96.69 307 GLU A O 1
ATOM 2447 N N . ALA A 1 308 ? 18.703 0.090 -10.947 1.00 97.62 308 ALA A N 1
ATOM 2448 C CA . ALA A 1 308 ? 17.638 0.978 -10.481 1.00 97.62 308 ALA A CA 1
ATOM 2449 C C . ALA A 1 308 ? 16.783 0.299 -9.391 1.00 97.62 308 ALA A C 1
ATOM 2451 O O . ALA A 1 308 ? 16.534 0.882 -8.331 1.00 97.62 308 ALA A O 1
ATOM 2452 N N . VAL A 1 309 ? 16.426 -0.982 -9.561 1.00 96.50 309 VAL A N 1
ATOM 2453 C CA . VAL A 1 309 ? 15.733 -1.754 -8.511 1.00 96.50 309 VAL A CA 1
ATOM 2454 C C . VAL A 1 309 ? 16.625 -1.942 -7.280 1.00 96.50 309 VAL A C 1
ATOM 2456 O O . VAL A 1 309 ? 16.170 -1.779 -6.143 1.00 96.50 309 VAL A O 1
ATOM 2459 N N . ALA A 1 310 ? 17.913 -2.248 -7.455 1.00 95.06 310 ALA A N 1
ATOM 2460 C CA . ALA A 1 310 ? 18.846 -2.364 -6.334 1.00 95.06 310 ALA A CA 1
ATOM 2461 C C . ALA A 1 310 ? 18.993 -1.037 -5.558 1.00 95.06 310 ALA A C 1
ATOM 2463 O O . ALA A 1 310 ? 19.137 -1.047 -4.324 1.00 95.06 310 ALA A O 1
ATOM 2464 N N . ASN A 1 311 ? 18.923 0.100 -6.253 1.00 96.25 311 ASN A N 1
ATOM 2465 C CA . ASN A 1 311 ? 18.914 1.437 -5.672 1.00 96.25 311 ASN A CA 1
ATOM 2466 C C . ASN A 1 311 ? 17.612 1.712 -4.902 1.00 96.25 311 ASN A C 1
ATOM 2468 O O . ASN A 1 311 ? 17.677 2.113 -3.735 1.00 96.25 311 ASN A O 1
ATOM 2472 N N . LEU A 1 312 ? 16.445 1.393 -5.474 1.00 95.38 312 LEU A N 1
ATOM 2473 C CA . LEU A 1 312 ? 15.151 1.461 -4.783 1.00 95.38 312 LEU A CA 1
ATOM 2474 C C . LEU A 1 312 ? 15.194 0.681 -3.459 1.00 95.38 312 LEU A C 1
ATOM 2476 O O . LEU A 1 312 ? 14.863 1.210 -2.394 1.00 95.38 312 LEU A O 1
ATOM 2480 N N . ARG A 1 313 ? 15.687 -0.566 -3.485 1.00 94.88 313 ARG A N 1
ATOM 2481 C CA . ARG A 1 313 ? 15.818 -1.397 -2.275 1.00 94.88 313 ARG A CA 1
ATOM 2482 C C . ARG A 1 313 ? 16.839 -0.841 -1.281 1.00 94.88 313 ARG A C 1
ATOM 2484 O O . ARG A 1 313 ? 16.646 -0.956 -0.072 1.00 94.88 313 ARG A O 1
ATOM 2491 N N . THR A 1 314 ? 17.914 -0.215 -1.758 1.00 95.50 314 THR A N 1
ATOM 2492 C CA . THR A 1 314 ? 18.894 0.459 -0.891 1.00 95.50 314 THR A CA 1
ATOM 2493 C C . THR A 1 314 ? 18.259 1.634 -0.147 1.00 95.50 314 THR A C 1
ATOM 2495 O O . THR A 1 314 ? 18.425 1.737 1.070 1.00 95.50 314 THR A O 1
ATOM 2498 N N . ASN A 1 315 ? 17.476 2.461 -0.840 1.00 95.44 315 ASN A N 1
ATOM 2499 C CA . ASN A 1 315 ? 16.713 3.554 -0.235 1.00 95.44 315 ASN A CA 1
ATOM 2500 C C . ASN A 1 315 ? 15.650 3.030 0.745 1.00 95.44 315 ASN A C 1
ATOM 2502 O O . ASN A 1 315 ? 15.507 3.559 1.847 1.00 95.44 315 ASN A O 1
ATOM 2506 N N . HIS A 1 316 ? 14.990 1.911 0.431 1.00 93.38 316 HIS A N 1
ATOM 2507 C CA . HIS A 1 316 ? 14.062 1.261 1.361 1.00 93.38 316 HIS A CA 1
ATOM 2508 C C . HIS A 1 316 ? 14.742 0.830 2.668 1.00 93.38 316 HIS A C 1
ATOM 2510 O O . HIS A 1 316 ? 14.209 1.072 3.753 1.00 93.38 316 HIS A O 1
ATOM 2516 N N . ILE A 1 317 ? 15.953 0.269 2.602 1.00 93.31 317 ILE A N 1
ATOM 2517 C CA . ILE A 1 317 ? 16.734 -0.059 3.805 1.00 93.31 317 ILE A CA 1
ATOM 2518 C C . ILE A 1 317 ? 17.023 1.204 4.633 1.00 93.31 317 ILE A C 1
ATOM 2520 O O . ILE A 1 317 ? 16.931 1.155 5.861 1.00 93.31 317 ILE A O 1
ATOM 2524 N N . GLN A 1 318 ? 17.344 2.335 3.994 1.00 93.69 318 GLN A N 1
ATOM 2525 C CA . GLN A 1 318 ? 17.581 3.607 4.692 1.00 93.69 318 GLN A CA 1
ATOM 2526 C C . GLN A 1 318 ? 16.312 4.144 5.364 1.00 93.69 318 GLN A C 1
ATOM 2528 O O . GLN A 1 318 ? 16.365 4.581 6.516 1.00 93.69 318 GLN A O 1
ATOM 2533 N N . ILE A 1 319 ? 15.161 4.049 4.693 1.00 93.44 319 ILE A N 1
ATOM 2534 C CA . ILE A 1 319 ? 13.857 4.390 5.272 1.00 93.44 319 ILE A CA 1
ATOM 2535 C C . ILE A 1 319 ? 13.582 3.514 6.496 1.00 93.44 319 ILE A C 1
ATOM 2537 O O . ILE A 1 319 ? 13.309 4.042 7.571 1.00 93.44 319 ILE A O 1
ATOM 2541 N N . VAL A 1 320 ? 13.737 2.192 6.397 1.00 91.56 320 VAL A N 1
ATOM 2542 C CA . VAL A 1 320 ? 13.555 1.294 7.550 1.00 91.56 320 VAL A CA 1
ATOM 2543 C C . VAL A 1 320 ? 14.524 1.632 8.685 1.00 91.56 320 VAL A C 1
ATOM 2545 O O . VAL A 1 320 ? 14.125 1.650 9.851 1.00 91.56 320 VAL A O 1
ATOM 2548 N N . ALA A 1 321 ? 15.780 1.958 8.380 1.00 91.50 321 ALA A N 1
ATOM 2549 C CA . ALA A 1 321 ? 16.729 2.398 9.395 1.00 91.50 321 ALA A CA 1
ATOM 2550 C C . ALA A 1 321 ? 16.229 3.655 10.129 1.00 91.50 321 ALA A C 1
ATOM 2552 O O . ALA A 1 321 ? 16.180 3.662 11.360 1.00 91.50 321 ALA A O 1
ATOM 2553 N N . LYS A 1 322 ? 15.790 4.681 9.389 1.00 93.50 322 LYS A N 1
ATOM 2554 C CA . LYS A 1 322 ? 15.324 5.958 9.949 1.00 93.50 322 LYS A CA 1
ATOM 2555 C C . LYS A 1 322 ? 14.008 5.844 10.717 1.00 93.50 322 LYS A C 1
ATOM 2557 O O . LYS A 1 322 ? 13.901 6.406 11.798 1.00 93.50 322 LYS A O 1
ATOM 2562 N N . TYR A 1 323 ? 13.022 5.144 10.166 1.00 92.56 323 TYR A N 1
ATOM 2563 C CA . TYR A 1 323 ? 11.654 5.111 10.694 1.00 92.56 323 TYR A CA 1
ATOM 2564 C C . TYR A 1 323 ? 11.395 3.963 11.670 1.00 92.56 323 TYR A C 1
ATOM 2566 O O . TYR A 1 323 ? 10.382 3.967 12.362 1.00 92.56 323 TYR A O 1
ATOM 2574 N N . ILE A 1 324 ? 12.285 2.968 11.736 1.00 89.94 324 ILE A N 1
ATOM 2575 C CA . ILE A 1 324 ? 12.103 1.798 12.603 1.00 89.94 324 ILE A CA 1
ATOM 2576 C C . ILE A 1 324 ? 13.281 1.624 13.555 1.00 89.94 324 ILE A C 1
ATOM 2578 O O . ILE A 1 324 ? 13.090 1.622 14.768 1.00 89.94 324 ILE A O 1
ATOM 2582 N N . LEU A 1 325 ? 14.506 1.493 13.041 1.00 88.06 325 LEU A N 1
ATOM 2583 C CA . LEU A 1 325 ? 15.646 1.135 13.894 1.00 88.06 325 LEU A CA 1
ATOM 2584 C C . LEU A 1 325 ? 16.087 2.271 14.821 1.00 88.06 325 LEU A C 1
ATOM 2586 O O . LEU A 1 325 ? 16.389 2.020 15.989 1.00 88.06 325 LEU A O 1
ATOM 2590 N N . ILE A 1 326 ? 16.134 3.508 14.315 1.00 89.31 326 ILE A N 1
ATOM 2591 C CA . ILE A 1 326 ? 16.543 4.666 15.115 1.00 89.31 326 ILE A CA 1
ATOM 2592 C C . ILE A 1 326 ? 15.548 4.908 16.268 1.00 89.31 326 ILE A C 1
ATOM 2594 O O . ILE A 1 326 ? 16.010 4.876 17.411 1.00 89.31 326 ILE A O 1
ATOM 2598 N N . PRO A 1 327 ? 14.222 5.046 16.044 1.00 88.12 327 PRO A N 1
ATOM 2599 C CA . PRO A 1 327 ? 13.255 5.212 17.135 1.00 88.12 327 PRO A CA 1
ATOM 2600 C C . PRO A 1 327 ? 13.288 4.062 18.147 1.00 88.12 327 PRO A C 1
ATOM 2602 O O . PRO A 1 327 ? 13.323 4.292 19.354 1.00 88.12 327 PRO A O 1
ATOM 2605 N N . LYS A 1 328 ? 13.405 2.813 17.673 1.00 83.69 328 LYS A N 1
ATOM 2606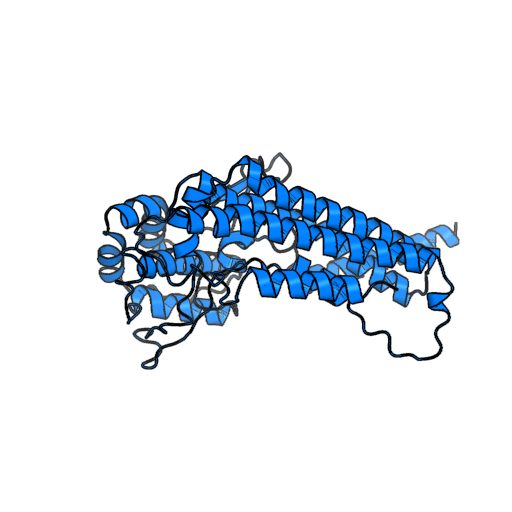 C CA . LYS A 1 328 ? 13.577 1.638 18.540 1.00 83.69 328 LYS A CA 1
ATOM 2607 C C . LYS A 1 328 ? 14.771 1.775 19.488 1.00 83.69 328 LYS A C 1
ATOM 2609 O O . LYS A 1 328 ? 14.676 1.425 20.664 1.00 83.69 328 LYS A O 1
ATOM 2614 N N . SER A 1 329 ? 15.914 2.246 18.986 1.00 77.25 329 SER A N 1
ATOM 2615 C CA . SER A 1 329 ? 17.146 2.343 19.781 1.00 77.25 329 SER A CA 1
ATOM 2616 C C . SER A 1 329 ? 17.063 3.373 20.914 1.00 77.25 329 SER A C 1
ATOM 2618 O O . SER A 1 329 ? 17.809 3.274 21.886 1.00 77.25 329 SER A O 1
ATOM 2620 N N . GLN A 1 330 ? 16.118 4.314 20.838 1.00 77.56 330 GLN A N 1
ATOM 2621 C CA . GLN A 1 330 ? 15.954 5.412 21.792 1.00 77.56 330 GLN A CA 1
ATOM 2622 C C . GLN A 1 330 ? 15.185 5.023 23.075 1.00 77.56 330 GLN A C 1
ATOM 2624 O O . GLN A 1 330 ? 14.823 5.909 23.841 1.00 77.56 330 GLN A O 1
ATOM 2629 N N . LYS A 1 331 ? 14.978 3.714 23.340 1.00 59.38 331 LYS A N 1
ATOM 2630 C CA . LYS A 1 331 ? 14.394 3.119 24.569 1.00 59.38 331 LYS A CA 1
ATOM 2631 C C . LYS A 1 331 ? 13.345 4.006 25.257 1.00 59.38 331 LYS A C 1
ATOM 2633 O O . LYS A 1 3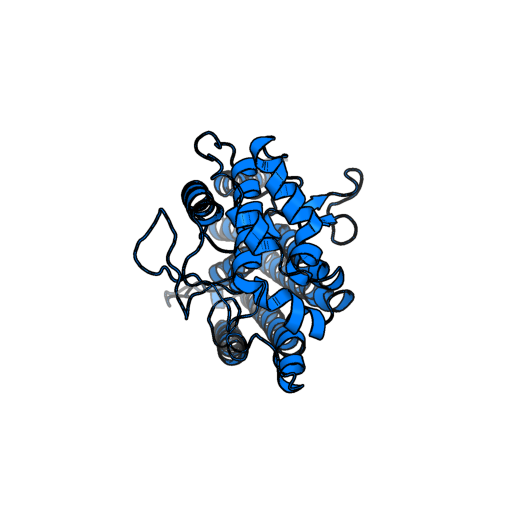31 ? 13.603 4.613 26.295 1.00 59.38 331 LYS A O 1
ATOM 2638 N N . GLN A 1 332 ? 12.120 3.975 24.747 1.00 56.62 332 GLN A N 1
ATOM 2639 C CA . GLN A 1 332 ? 10.948 4.314 25.552 1.00 56.62 332 GLN A CA 1
ATOM 2640 C C . GLN A 1 332 ? 10.289 3.022 26.047 1.00 56.62 332 GLN A C 1
ATOM 2642 O O . GLN A 1 332 ? 10.187 2.047 25.302 1.00 56.62 332 GLN A O 1
ATOM 2647 N N . ASN A 1 333 ? 9.857 2.999 27.312 1.00 53.81 333 ASN A N 1
ATOM 2648 C CA . ASN A 1 333 ? 8.947 1.975 27.833 1.00 53.81 333 ASN A CA 1
ATOM 2649 C C . ASN A 1 333 ? 7.600 2.120 27.103 1.00 53.81 333 ASN A C 1
ATOM 2651 O O . ASN A 1 333 ? 6.711 2.808 27.589 1.00 53.81 333 ASN A O 1
ATOM 2655 N N . GLY A 1 334 ? 7.493 1.548 25.904 1.00 58.00 334 GLY A N 1
ATOM 2656 C CA . GLY A 1 334 ? 6.283 1.575 25.088 1.00 58.00 334 GLY A CA 1
ATOM 2657 C C . GLY A 1 334 ? 5.440 0.313 25.254 1.00 58.00 334 GLY A C 1
ATOM 2658 O O . GLY A 1 334 ? 5.967 -0.770 25.523 1.00 58.00 334 GLY A O 1
ATOM 2659 N N . ASP A 1 335 ? 4.137 0.451 25.025 1.00 60.59 335 ASP A N 1
ATOM 2660 C CA . ASP A 1 335 ? 3.141 -0.629 25.092 1.00 60.59 335 ASP A CA 1
ATOM 2661 C C . ASP A 1 335 ? 3.174 -1.586 23.876 1.00 60.59 335 ASP A C 1
ATOM 2663 O O . ASP A 1 335 ? 2.272 -2.408 23.707 1.00 60.59 335 ASP A O 1
ATOM 2667 N N . PHE A 1 336 ? 4.194 -1.485 23.013 1.00 65.06 336 PHE A N 1
ATOM 2668 C CA . PHE A 1 336 ? 4.346 -2.271 21.783 1.00 65.06 336 PHE A CA 1
ATOM 2669 C C . PHE A 1 336 ? 5.806 -2.715 21.573 1.00 65.06 336 PHE A C 1
ATOM 2671 O O . PHE A 1 336 ? 6.637 -1.916 21.154 1.00 65.06 336 PHE A O 1
ATOM 2678 N N . ARG A 1 337 ? 6.110 -3.991 21.833 1.00 63.97 337 ARG A N 1
ATOM 2679 C CA . ARG A 1 337 ? 7.412 -4.662 21.663 1.00 63.97 337 ARG A CA 1
ATOM 2680 C C . ARG A 1 337 ? 7.397 -5.746 20.579 1.00 63.97 337 ARG A C 1
ATOM 2682 O O . ARG A 1 337 ? 8.444 -6.122 20.055 1.00 63.97 337 ARG A O 1
ATOM 2689 N N . ARG A 1 338 ? 6.226 -6.258 20.178 1.00 65.31 338 ARG A N 1
ATOM 2690 C CA . ARG A 1 338 ? 6.065 -7.331 19.168 1.00 65.31 338 ARG A CA 1
ATOM 2691 C C . ARG A 1 338 ? 6.625 -6.962 17.797 1.00 65.31 338 ARG A C 1
ATOM 2693 O O . ARG A 1 338 ? 7.021 -7.836 17.033 1.00 65.31 338 ARG A O 1
ATOM 2700 N N . LEU A 1 339 ? 6.643 -5.668 17.484 1.00 62.00 339 LEU A N 1
ATOM 2701 C CA . LEU A 1 339 ? 7.135 -5.140 16.218 1.00 62.00 339 LEU A CA 1
ATOM 2702 C C . LEU A 1 339 ? 8.611 -4.718 16.307 1.00 62.00 339 LEU A C 1
ATOM 2704 O O . LEU A 1 339 ? 9.155 -4.211 15.332 1.00 62.00 339 LEU A O 1
ATOM 2708 N N . ASP A 1 340 ? 9.299 -4.899 17.434 1.00 61.53 340 ASP A N 1
ATOM 2709 C CA . ASP A 1 340 ? 10.658 -4.368 17.602 1.00 61.53 340 ASP A CA 1
ATOM 2710 C C . ASP A 1 340 ? 11.667 -5.006 16.635 1.00 61.53 340 ASP A C 1
ATOM 2712 O O . ASP A 1 340 ? 12.577 -4.336 16.148 1.00 61.53 340 ASP A O 1
ATOM 2716 N N . ASN A 1 341 ? 11.518 -6.295 16.325 1.00 57.66 341 ASN A N 1
ATOM 2717 C CA . ASN A 1 341 ? 12.433 -7.035 15.441 1.00 57.66 341 ASN A CA 1
ATOM 2718 C C . ASN A 1 341 ? 11.783 -7.469 14.123 1.00 57.66 341 ASN A C 1
ATOM 2720 O O . ASN A 1 341 ? 12.412 -8.148 13.323 1.00 57.66 341 ASN A O 1
ATOM 2724 N N . VAL A 1 342 ? 10.515 -7.123 13.911 1.00 65.75 342 VAL A N 1
ATOM 2725 C CA . VAL A 1 342 ? 9.706 -7.683 12.830 1.00 65.75 342 VAL A CA 1
ATOM 2726 C C . VAL A 1 342 ? 8.918 -6.564 12.164 1.00 65.75 342 VAL A C 1
ATOM 2728 O O . VAL A 1 342 ? 8.393 -5.672 12.831 1.00 65.75 342 VAL A O 1
ATOM 2731 N N . GLY A 1 343 ? 8.834 -6.590 10.838 1.00 67.50 343 GLY A N 1
ATOM 2732 C CA . GLY A 1 343 ? 7.940 -5.728 10.082 1.00 67.50 343 GLY A CA 1
ATOM 2733 C C . GLY A 1 343 ? 6.485 -5.989 10.451 1.00 67.50 343 GLY A C 1
ATOM 2734 O O . GLY A 1 343 ? 6.125 -7.053 10.944 1.00 67.50 343 GLY A O 1
ATOM 2735 N N . THR A 1 344 ? 5.611 -5.043 10.143 1.00 74.38 344 THR A N 1
ATOM 2736 C C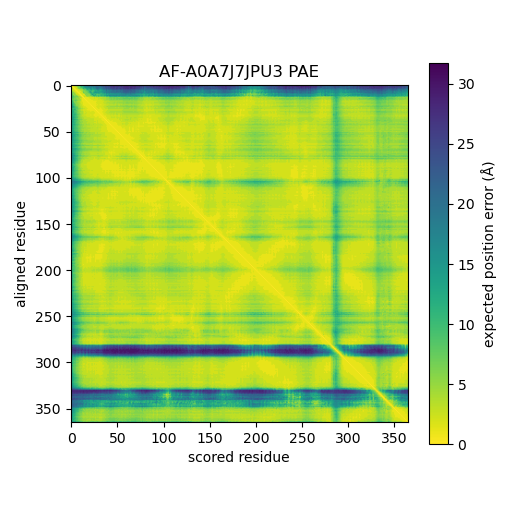A . THR A 1 344 ? 4.153 -5.243 10.238 1.00 74.38 344 THR A CA 1
ATOM 2737 C C . THR A 1 344 ? 3.672 -6.390 9.332 1.00 74.38 344 THR A C 1
ATOM 2739 O O . THR A 1 344 ? 2.655 -7.019 9.621 1.00 74.38 344 THR A O 1
ATOM 2742 N N . GLY A 1 345 ? 4.478 -6.723 8.313 1.00 66.88 345 GLY A N 1
ATOM 2743 C CA . GLY A 1 345 ? 4.378 -7.901 7.448 1.00 66.88 345 GLY A CA 1
ATOM 2744 C C . GLY A 1 345 ? 4.971 -9.214 7.999 1.00 66.88 345 GLY A C 1
ATOM 2745 O O . GLY A 1 345 ? 5.023 -10.197 7.270 1.00 66.88 345 GLY A O 1
ATOM 2746 N N . GLY A 1 346 ? 5.456 -9.264 9.245 1.00 61.56 346 GLY A N 1
ATOM 2747 C CA . GLY A 1 346 ? 5.852 -10.522 9.901 1.00 61.56 346 GLY A CA 1
ATOM 2748 C C . GLY A 1 346 ? 7.287 -11.027 9.659 1.00 61.56 346 GLY A C 1
ATOM 2749 O O . GLY A 1 346 ? 7.652 -12.047 10.245 1.00 61.56 346 GLY A O 1
ATOM 2750 N N . GLN A 1 347 ? 8.110 -10.316 8.873 1.00 68.06 347 GLN A N 1
ATOM 2751 C CA . GLN A 1 347 ? 9.509 -10.669 8.552 1.00 68.06 347 GLN A CA 1
ATOM 2752 C C . GLN A 1 347 ? 10.546 -9.856 9.346 1.00 68.06 347 GLN A C 1
ATOM 2754 O O . GLN A 1 347 ? 10.281 -8.704 9.696 1.00 68.06 347 GLN A O 1
ATOM 2759 N N . ASP A 1 348 ? 11.741 -10.413 9.576 1.00 74.94 348 ASP A N 1
ATOM 2760 C CA . ASP A 1 348 ? 12.882 -9.648 10.108 1.00 74.94 348 ASP A CA 1
ATOM 2761 C C . ASP A 1 348 ? 13.387 -8.663 9.045 1.00 74.94 348 ASP A C 1
ATOM 2763 O O . ASP A 1 348 ? 13.897 -9.050 7.993 1.00 74.94 348 ASP A O 1
ATOM 2767 N N . LEU A 1 349 ? 13.191 -7.371 9.305 1.00 78.19 349 LEU A N 1
ATOM 2768 C CA . LEU A 1 349 ? 13.213 -6.327 8.282 1.00 78.19 349 LEU A CA 1
ATOM 2769 C C . LEU A 1 349 ? 14.566 -6.181 7.582 1.00 78.19 349 LEU A C 1
ATOM 2771 O O . LEU A 1 349 ? 14.624 -6.101 6.358 1.00 78.19 349 LEU A O 1
ATOM 2775 N N . ILE A 1 350 ? 15.659 -6.097 8.341 1.00 84.38 350 ILE A N 1
ATOM 2776 C CA . ILE A 1 350 ? 16.965 -5.747 7.765 1.00 84.38 350 ILE A CA 1
ATOM 2777 C C . ILE A 1 350 ? 17.621 -6.919 7.038 1.00 84.38 350 ILE A C 1
ATOM 2779 O O . ILE A 1 350 ? 18.095 -6.693 5.922 1.00 84.38 350 ILE A O 1
ATOM 2783 N N . PRO A 1 351 ? 17.672 -8.141 7.604 1.00 86.75 351 PRO A N 1
ATOM 2784 C CA . PRO A 1 351 ? 18.169 -9.302 6.876 1.00 86.75 351 PRO A CA 1
ATOM 2785 C C . PRO A 1 351 ? 17.383 -9.530 5.585 1.00 86.75 351 PRO A C 1
ATOM 2787 O O . PRO A 1 351 ? 17.999 -9.584 4.525 1.00 86.75 351 PRO A O 1
ATOM 2790 N N . PHE A 1 352 ? 16.046 -9.519 5.659 1.00 85.00 352 PHE A N 1
ATOM 2791 C CA . PHE A 1 352 ? 15.175 -9.728 4.502 1.00 85.00 352 PHE A CA 1
ATOM 2792 C C . PHE A 1 352 ? 15.423 -8.703 3.386 1.00 85.00 352 PHE A C 1
ATOM 2794 O O . PHE A 1 352 ? 15.660 -9.072 2.240 1.00 85.00 352 PHE A O 1
ATOM 2801 N N . LEU A 1 353 ? 15.435 -7.403 3.705 1.00 86.88 353 LEU A N 1
ATOM 2802 C CA . LEU A 1 353 ? 15.642 -6.365 2.687 1.00 86.88 353 LEU A CA 1
ATOM 2803 C C . LEU A 1 353 ? 17.057 -6.393 2.090 1.00 86.88 353 LEU A C 1
ATOM 2805 O O . LEU A 1 353 ? 17.232 -6.113 0.902 1.00 86.88 353 LEU A O 1
ATOM 2809 N N . LYS A 1 354 ? 18.077 -6.727 2.893 1.00 89.69 354 LYS A N 1
ATOM 2810 C CA . LYS A 1 354 ? 19.453 -6.890 2.398 1.00 89.69 354 LYS A CA 1
ATOM 2811 C C . LYS A 1 354 ? 19.577 -8.096 1.477 1.00 89.69 354 LYS A C 1
ATOM 2813 O O . LYS A 1 354 ? 20.220 -7.969 0.438 1.00 89.69 354 LYS A O 1
ATOM 2818 N N . GLU A 1 355 ? 18.984 -9.224 1.854 1.00 89.94 355 GLU A N 1
ATOM 2819 C CA . GLU A 1 355 ? 18.936 -10.434 1.035 1.00 89.94 355 GLU A CA 1
ATOM 2820 C C . GLU A 1 355 ? 18.255 -10.142 -0.299 1.00 89.94 355 GLU A C 1
ATOM 2822 O O . GLU A 1 355 ? 18.862 -10.358 -1.341 1.00 89.94 355 GLU A O 1
ATOM 2827 N N . LEU A 1 356 ? 17.076 -9.518 -0.270 1.00 87.31 356 LEU A N 1
ATOM 2828 C CA . LEU A 1 356 ? 16.328 -9.161 -1.470 1.00 87.31 356 LEU A CA 1
ATOM 2829 C C . LEU A 1 356 ? 17.124 -8.226 -2.398 1.00 87.31 356 LEU A C 1
ATOM 2831 O O . LEU A 1 356 ? 17.188 -8.452 -3.602 1.00 87.31 356 LEU A O 1
ATOM 2835 N N . ARG A 1 357 ? 17.799 -7.206 -1.848 1.00 92.56 357 ARG A N 1
ATOM 2836 C CA . ARG A 1 357 ? 18.680 -6.319 -2.630 1.00 92.56 357 ARG A CA 1
ATOM 2837 C C . ARG A 1 357 ? 19.844 -7.083 -3.259 1.00 92.56 357 ARG A C 1
ATOM 2839 O O . ARG A 1 357 ? 20.145 -6.868 -4.433 1.00 92.56 357 ARG A O 1
ATOM 2846 N N . ASN A 1 358 ? 20.519 -7.925 -2.477 1.00 91.31 358 ASN A N 1
ATOM 2847 C CA . ASN A 1 358 ? 21.667 -8.696 -2.945 1.00 91.31 358 ASN A CA 1
ATOM 2848 C C . ASN A 1 358 ? 21.249 -9.713 -4.019 1.00 91.31 358 ASN A C 1
ATOM 2850 O O . ASN A 1 358 ? 21.947 -9.836 -5.021 1.00 91.31 358 ASN A O 1
ATOM 2854 N N . LEU A 1 359 ? 20.094 -10.363 -3.848 1.00 89.50 359 LEU A N 1
ATOM 2855 C CA . LEU A 1 359 ? 19.483 -11.229 -4.852 1.00 89.50 359 LEU A CA 1
ATOM 2856 C C . LEU A 1 359 ? 19.234 -10.456 -6.147 1.00 89.50 359 LEU A C 1
ATOM 2858 O O . LEU A 1 359 ? 19.635 -10.925 -7.203 1.00 89.50 359 LEU A O 1
ATOM 2862 N N . THR A 1 360 ? 18.684 -9.239 -6.090 1.00 90.62 360 THR A N 1
ATOM 2863 C CA . THR A 1 360 ? 18.500 -8.467 -7.327 1.00 90.62 360 THR A CA 1
ATOM 2864 C C . THR A 1 360 ? 19.799 -8.171 -8.062 1.00 90.62 360 THR A C 1
ATOM 2866 O O . THR A 1 360 ? 19.856 -8.351 -9.270 1.00 90.62 360 THR A O 1
ATOM 2869 N N . ARG A 1 361 ? 20.876 -7.826 -7.351 1.00 91.00 361 ARG A N 1
ATOM 2870 C CA . ARG A 1 361 ? 22.188 -7.635 -7.990 1.00 91.00 361 ARG A CA 1
ATOM 2871 C C . ARG A 1 361 ? 22.767 -8.910 -8.599 1.00 91.00 361 ARG A C 1
ATOM 2873 O O . ARG A 1 361 ? 23.605 -8.814 -9.483 1.00 91.00 361 ARG A O 1
ATOM 2880 N N . SER A 1 362 ? 22.336 -10.088 -8.148 1.00 89.94 362 SER A N 1
ATOM 2881 C CA . SER A 1 362 ? 22.772 -11.352 -8.748 1.00 89.94 362 SER A CA 1
ATOM 2882 C C . SER A 1 362 ? 22.196 -11.595 -10.147 1.00 89.94 362 SER A C 1
ATOM 2884 O O . SER A 1 362 ? 22.697 -12.471 -10.843 1.00 89.94 362 SER A O 1
ATOM 2886 N N . PHE A 1 363 ? 21.192 -10.813 -10.569 1.00 88.69 363 PHE A N 1
ATOM 2887 C CA . PHE A 1 363 ? 20.634 -10.872 -11.922 1.00 88.69 363 PHE A CA 1
ATOM 2888 C C . PHE A 1 363 ? 21.366 -9.992 -12.940 1.00 88.69 363 PHE A C 1
ATOM 2890 O O . PHE A 1 363 ? 20.958 -10.004 -14.094 1.00 88.69 363 PHE A O 1
ATOM 2897 N N . LEU A 1 364 ? 22.399 -9.233 -12.551 1.00 88.62 364 LEU A N 1
ATOM 2898 C CA . LEU A 1 364 ? 23.225 -8.494 -13.512 1.00 88.62 364 LEU A CA 1
ATOM 2899 C C . LEU A 1 364 ? 23.866 -9.470 -14.513 1.00 88.62 364 LEU A C 1
ATOM 2901 O O . LEU A 1 364 ? 24.417 -10.495 -14.103 1.00 88.62 364 LEU A O 1
ATOM 2905 N N . LEU A 1 365 ? 23.762 -9.141 -15.802 1.00 86.00 365 LEU A N 1
ATOM 2906 C CA . LEU A 1 365 ? 24.288 -9.913 -16.932 1.00 86.00 365 LEU A CA 1
ATOM 2907 C C . LEU A 1 365 ? 25.741 -9.568 -17.250 1.00 86.00 365 LEU A C 1
ATOM 2909 O O . LEU A 1 365 ? 26.093 -8.365 -17.139 1.00 86.00 365 LEU A O 1
#

Mean predicted aligned error: 5.46 Å

Radius of gyration: 22.52 Å; Cα contacts (8 Å, |Δi|>4): 526; chains: 1; bounding box: 53×43×75 Å

Sequence (365 aa):
MEVSRVEACLADSRQQYIQDIFDDFRISSTHAFLLVDVPELPSRFDDLVDILRNIAQLVRQKKLRCLINELPVIDTGDLVEYEILRHAHMLYSIVTNSYVWQDGEFQAPKVLPKQLAMPLTDLSRKVELPPVVCHASLVLANIIHIDQSKPLELGNMSLKYSLPGDKSCDWFFLATANVELKILPVLKTLLECQWSVEQKHVNEVTSCLCELANHIDDLTAAFMRMHEGLDANKFYHELRPYLGGWDKIGMIYEGVSDRPIKMTGGSAAQCTGVQAIDIFLQVQHNSMEDNSRDNEDLVLAYNKCVEAVANLRTNHIQIVAKYILIPKSQKQNGDFRRLDNVGTGGQDLIPFLKELRNLTRSFLL

Foldseek 3Di:
DVVVVVVVVVVVVLVVVLVVVCVVVVQDLQQGLADEPQDDEPPLCVLLLVCQVCLQVCLVVVNLLVSLLPDDQDDPPPPQDQSNLLQQLLSLQQSQLSNQDSVFPVPGDQARDQSRLVSNVVSCVNNVHDSHAACSNQARNFKYQQDPVDGDALVGIFGSGDHRFDPLRRLVRSLVSNLSSLLSLLSSLLSQLVVCVVVVVLVSVLVSLLSNLVSLLVSLVSNVCNVVRHDQLRLAATPQSSQAWAQPPFHHYPPPGPDGDHDFGYDPVRSVSLVVLCVSLVPPPDDDDDCSVVPPSSLVSSLSSLVSNLVSLVSVLVVCCRNQVVSLVVDDPGSYDPPNQAHSRGHRPNVVSVVVSVVSNVSRD

Solvent-accessible surface area (backbone atoms only — not comparable to full-atom values): 19531 Å² total; per-residue (Å²): 115,67,66,64,49,53,54,48,53,50,52,52,50,54,54,50,54,53,48,52,52,25,63,76,69,64,36,41,97,85,38,16,73,51,40,67,60,51,58,82,74,65,75,88,44,47,72,57,52,55,46,46,80,39,35,40,60,31,33,76,68,68,42,44,60,61,54,52,71,71,48,72,67,58,86,59,85,87,65,75,54,65,53,48,43,44,38,53,39,24,54,42,20,54,53,45,29,45,51,43,43,49,70,22,62,90,57,41,62,61,58,41,55,42,50,50,33,40,42,30,44,53,40,16,63,76,71,75,45,72,76,45,40,33,39,66,33,64,36,26,40,24,35,31,65,70,49,86,93,49,74,86,43,70,94,30,50,46,66,74,66,67,67,47,52,54,76,38,43,50,31,53,41,49,30,49,41,42,26,45,47,43,31,37,63,36,55,53,34,53,52,53,27,51,52,24,55,76,72,65,36,64,70,55,30,29,48,29,29,46,52,38,22,51,37,40,46,50,30,36,54,35,52,58,48,37,70,78,50,40,49,36,57,52,35,47,73,47,29,46,62,49,36,37,48,38,56,88,78,30,31,22,27,35,96,74,37,98,56,64,49,61,38,60,16,27,36,79,88,62,44,62,59,66,52,51,53,48,60,70,71,62,65,80,79,71,94,62,99,62,75,68,79,72,37,62,66,45,50,50,20,50,38,45,31,41,50,28,52,32,47,38,41,51,52,49,52,51,49,46,42,54,39,45,50,50,51,61,71,66,68,70,100,61,61,68,65,84,57,75,68,27,40,38,54,71,42,51,54,64,67,51,48,50,49,54,29,53,55,44,56,67,68,58,123

InterPro domains:
  IPR000898 Indoleamine 2,3-dioxygenase [PF01231] (23-291)
  IPR000898 Indoleamine 2,3-dioxygenase [PF01231] (292-361)
  IPR000898 Indoleamine 2,3-dioxygenase [PTHR28657] (19-289)
  IPR037217 Tryptophan/Indoleamine 2,3-dioxygenase-like [SSF140959] (23-361)